Protein AF-A0A835JWF8-F1 (afdb_monomer)

Structure (mmCIF, N/CA/C/O backbone):
data_AF-A0A835JWF8-F1
#
_entry.id   AF-A0A835JWF8-F1
#
loop_
_atom_site.group_PDB
_atom_site.id
_atom_site.type_symbol
_atom_site.label_atom_id
_atom_site.label_alt_id
_atom_site.label_comp_id
_atom_site.label_asym_id
_atom_site.label_entity_id
_atom_site.label_seq_id
_atom_site.pdbx_PDB_ins_code
_atom_site.Cartn_x
_atom_site.Cartn_y
_atom_site.Cartn_z
_atom_site.occupancy
_atom_site.B_iso_or_equiv
_atom_site.auth_seq_id
_atom_site.auth_comp_id
_atom_site.auth_asym_id
_atom_site.auth_atom_id
_atom_site.pdbx_PDB_model_num
ATOM 1 N N . MET A 1 1 ? 38.367 10.074 2.137 1.00 29.95 1 MET A N 1
ATOM 2 C CA . MET A 1 1 ? 37.467 9.895 3.297 1.00 29.95 1 MET A CA 1
ATOM 3 C C . MET A 1 1 ? 36.366 10.947 3.216 1.00 29.95 1 MET A C 1
ATOM 5 O O . MET A 1 1 ? 36.688 12.055 2.801 1.00 29.95 1 MET A O 1
ATOM 9 N N . PRO A 1 2 ? 35.103 10.574 3.481 1.00 38.72 2 PRO A N 1
ATOM 10 C CA . PRO A 1 2 ? 33.897 11.234 2.964 1.00 38.72 2 PRO A CA 1
ATOM 11 C C . PRO A 1 2 ? 33.234 12.157 4.005 1.00 38.72 2 PRO A C 1
ATOM 13 O O . PRO A 1 2 ? 33.677 12.186 5.153 1.00 38.72 2 PRO A O 1
ATOM 16 N N . PRO A 1 3 ? 32.100 12.791 3.661 1.00 43.25 3 PRO A N 1
ATOM 17 C CA . PRO A 1 3 ? 31.024 12.924 4.630 1.00 43.25 3 PRO A CA 1
ATOM 18 C C . PRO A 1 3 ? 29.723 12.290 4.115 1.00 43.25 3 PRO A C 1
ATOM 20 O O . PRO A 1 3 ? 29.164 12.709 3.110 1.00 43.25 3 PRO A O 1
ATOM 23 N N . ASN A 1 4 ? 29.278 11.275 4.859 1.00 33.56 4 ASN A N 1
ATOM 24 C CA . ASN A 1 4 ? 27.891 10.957 5.207 1.00 33.56 4 ASN A CA 1
ATOM 25 C C . ASN A 1 4 ? 26.788 11.254 4.176 1.00 33.56 4 ASN A C 1
ATOM 27 O O . ASN A 1 4 ? 26.134 12.293 4.250 1.00 33.56 4 ASN A O 1
ATOM 31 N N . GLU A 1 5 ? 26.449 10.253 3.362 1.00 34.44 5 GLU A N 1
ATOM 32 C CA . GLU A 1 5 ? 25.063 10.068 2.924 1.00 34.44 5 GLU A CA 1
ATOM 33 C C . GLU A 1 5 ? 24.363 9.122 3.898 1.00 34.44 5 GLU A C 1
ATOM 35 O O . GLU A 1 5 ? 24.629 7.920 3.968 1.00 34.44 5 GLU A O 1
ATOM 40 N N . LEU A 1 6 ? 23.482 9.713 4.699 1.00 33.28 6 LEU A N 1
ATOM 41 C CA . LEU A 1 6 ? 22.541 9.014 5.550 1.00 33.28 6 LEU A CA 1
ATOM 42 C C . LEU A 1 6 ? 21.506 8.350 4.631 1.00 33.28 6 LEU A C 1
ATOM 44 O O . LEU A 1 6 ? 20.519 8.975 4.246 1.00 33.28 6 LEU A O 1
ATOM 48 N N . GLN A 1 7 ? 21.741 7.092 4.254 1.00 35.16 7 GLN A N 1
ATOM 49 C CA . GLN A 1 7 ? 20.680 6.248 3.707 1.00 35.16 7 GLN A CA 1
ATOM 50 C C . GLN A 1 7 ? 19.490 6.309 4.678 1.00 35.16 7 GLN A C 1
ATOM 52 O O . GLN A 1 7 ? 19.710 6.193 5.891 1.00 35.16 7 GLN A O 1
ATOM 57 N N . PRO A 1 8 ? 18.242 6.500 4.213 1.00 34.16 8 PRO A N 1
ATOM 58 C CA . PRO A 1 8 ? 17.097 6.376 5.094 1.00 34.16 8 PRO A CA 1
ATOM 59 C C . PRO A 1 8 ? 17.086 4.943 5.621 1.00 34.16 8 PRO A C 1
ATOM 61 O O . PRO A 1 8 ? 16.804 3.990 4.897 1.00 34.16 8 PRO A O 1
ATOM 64 N N . ALA A 1 9 ? 17.459 4.793 6.891 1.00 34.12 9 ALA A N 1
ATOM 65 C CA . ALA A 1 9 ? 17.313 3.546 7.605 1.00 34.12 9 ALA A CA 1
ATOM 66 C C . ALA A 1 9 ? 15.840 3.144 7.502 1.00 34.12 9 ALA A C 1
ATOM 68 O O . ALA A 1 9 ? 14.952 3.888 7.931 1.00 34.12 9 ALA A O 1
ATOM 69 N N . PHE A 1 10 ? 15.584 1.983 6.899 1.00 38.25 10 PHE A N 1
ATOM 70 C CA . PHE A 1 10 ? 14.299 1.315 7.037 1.00 38.25 10 PHE A CA 1
ATOM 71 C C . PHE A 1 10 ? 13.933 1.296 8.527 1.00 38.25 10 PHE A C 1
ATOM 73 O O . PHE A 1 10 ? 14.810 1.000 9.347 1.00 38.25 10 PHE A O 1
ATOM 80 N N . PRO A 1 11 ? 12.691 1.636 8.913 1.00 37.47 11 PRO A N 1
ATOM 81 C CA . PRO A 1 11 ? 12.300 1.560 10.310 1.00 37.47 11 PRO A CA 1
ATOM 82 C C . PRO A 1 11 ? 12.565 0.136 10.816 1.00 37.47 11 PRO A C 1
ATOM 84 O O . PRO A 1 11 ? 12.061 -0.833 10.255 1.00 37.47 11 PRO A O 1
ATOM 87 N N . ALA A 1 12 ? 13.370 0.018 11.875 1.00 35.94 12 ALA A N 1
ATOM 88 C CA . ALA A 1 12 ? 13.851 -1.248 12.442 1.00 35.94 12 ALA A CA 1
ATOM 89 C C . ALA A 1 12 ? 12.733 -2.198 12.936 1.00 35.94 12 ALA A C 1
ATOM 91 O O . ALA A 1 12 ? 13.009 -3.311 13.373 1.00 35.94 12 ALA A O 1
ATOM 92 N N . PHE A 1 13 ? 11.470 -1.776 12.854 1.00 37.97 13 PHE A N 1
ATOM 93 C CA . PHE A 1 13 ? 10.295 -2.506 13.322 1.00 37.97 13 PHE A CA 1
ATOM 94 C C . PHE A 1 13 ? 9.862 -3.674 12.419 1.00 37.97 13 PHE A C 1
ATOM 96 O O . PHE A 1 13 ? 9.112 -4.526 12.883 1.00 37.97 13 PHE A O 1
ATOM 103 N N . LEU A 1 14 ? 10.362 -3.783 11.181 1.00 39.78 14 LEU A N 1
ATOM 104 C CA . LEU A 1 14 ? 10.015 -4.889 10.269 1.00 39.78 14 LEU A CA 1
ATOM 105 C C . LEU A 1 14 ? 10.756 -6.216 10.559 1.00 39.78 14 LEU A C 1
ATOM 107 O O . LEU A 1 14 ? 10.494 -7.234 9.926 1.00 39.78 14 LEU A O 1
ATOM 111 N N . GLN A 1 15 ? 11.659 -6.258 11.546 1.00 33.19 15 GLN A N 1
ATOM 112 C CA . GLN A 1 15 ? 12.588 -7.386 11.724 1.00 33.19 15 GLN A CA 1
ATOM 113 C C . GLN A 1 15 ? 12.045 -8.606 12.494 1.00 33.19 15 GLN A C 1
ATOM 115 O O . GLN A 1 15 ? 12.753 -9.610 12.607 1.00 33.19 15 GLN A O 1
ATOM 120 N N . HIS A 1 16 ? 10.810 -8.594 13.011 1.00 32.94 16 HIS A N 1
ATOM 121 C CA . HIS A 1 16 ? 10.321 -9.688 13.861 1.00 32.94 16 HIS A CA 1
ATOM 122 C C . HIS A 1 16 ? 8.903 -10.162 13.513 1.00 32.94 16 HIS A C 1
ATOM 124 O O . HIS A 1 16 ? 7.919 -9.548 13.912 1.00 32.94 16 HIS A O 1
ATOM 130 N N . GLY A 1 17 ? 8.790 -11.325 12.852 1.00 33.69 17 GLY A N 1
ATOM 131 C CA . GLY A 1 17 ? 7.521 -12.065 12.811 1.00 33.69 17 GLY A CA 1
ATOM 132 C C . GLY A 1 17 ? 7.315 -13.039 11.650 1.00 33.69 17 GLY A C 1
ATOM 133 O O . GLY A 1 17 ? 6.298 -12.953 10.968 1.00 33.69 17 GLY A O 1
ATOM 134 N N . GLY A 1 18 ? 8.234 -13.982 11.421 1.00 29.81 18 GLY A N 1
ATOM 135 C CA . GLY A 1 18 ? 8.027 -15.072 10.462 1.00 29.81 18 GLY A CA 1
ATOM 136 C C . GLY A 1 18 ? 7.373 -16.298 11.108 1.00 29.81 18 GLY A C 1
ATOM 137 O O . GLY A 1 18 ? 8.030 -17.013 11.857 1.00 29.81 18 GLY A O 1
ATOM 138 N N . VAL A 1 19 ? 6.106 -16.573 10.783 1.00 30.08 19 VAL A N 1
ATOM 139 C CA . VAL A 1 19 ? 5.507 -17.919 10.883 1.00 30.08 19 VAL A CA 1
ATOM 140 C C . VAL A 1 19 ? 5.089 -18.324 9.465 1.00 30.08 19 VAL A C 1
ATOM 142 O O . VAL A 1 19 ? 4.424 -17.527 8.799 1.00 30.08 19 VAL A O 1
ATOM 145 N N . PRO A 1 20 ? 5.469 -19.512 8.965 1.00 27.64 20 PRO A N 1
ATOM 146 C CA . PRO A 1 20 ? 5.113 -19.929 7.616 1.00 27.64 20 PRO A CA 1
ATOM 147 C C . PRO A 1 20 ? 3.639 -20.358 7.569 1.00 27.64 20 PRO A C 1
ATOM 149 O O . PRO A 1 20 ? 3.215 -21.195 8.362 1.00 27.64 20 PRO A O 1
ATOM 152 N N . MET A 1 21 ? 2.860 -19.811 6.630 1.00 30.48 21 MET A N 1
ATOM 153 C CA . MET A 1 21 ? 1.601 -20.428 6.203 1.00 30.48 21 MET A CA 1
ATOM 154 C C . MET A 1 21 ? 1.819 -21.105 4.853 1.00 30.48 21 MET A C 1
ATOM 156 O O . MET A 1 21 ? 1.998 -20.439 3.833 1.00 30.48 21 MET A O 1
ATOM 160 N N . GLU A 1 22 ? 1.802 -22.435 4.863 1.00 25.64 22 GLU A N 1
ATOM 161 C CA . GLU A 1 22 ? 1.598 -23.241 3.666 1.00 25.64 22 GLU A CA 1
ATOM 162 C C . GLU A 1 22 ? 0.177 -23.000 3.145 1.00 25.64 22 GLU A C 1
ATOM 164 O O . GLU A 1 22 ? -0.792 -23.119 3.895 1.00 25.64 22 GLU A O 1
ATOM 169 N N . TYR A 1 23 ? 0.040 -22.690 1.854 1.00 29.47 23 TYR A N 1
ATOM 170 C CA . TYR A 1 23 ? -1.246 -22.768 1.169 1.00 29.47 23 TYR A CA 1
ATOM 171 C C . TYR A 1 23 ? -1.165 -23.686 -0.043 1.00 29.47 23 TYR A C 1
ATOM 173 O O . TYR A 1 23 ? -0.323 -23.548 -0.929 1.00 29.47 23 TYR A O 1
ATOM 181 N N . VAL A 1 24 ? -2.105 -24.625 -0.029 1.00 26.39 24 VAL A N 1
ATOM 182 C CA . VAL A 1 24 ? -2.395 -25.652 -1.021 1.00 26.39 24 VAL A CA 1
ATOM 183 C C . VAL A 1 24 ? -2.847 -25.003 -2.333 1.00 26.39 24 VAL A C 1
ATOM 185 O O . VAL A 1 24 ? -3.824 -24.257 -2.364 1.00 26.39 24 VAL A O 1
ATOM 188 N N . VAL A 1 25 ? -2.152 -25.312 -3.431 1.00 31.05 25 VAL A N 1
ATOM 189 C CA . VAL A 1 25 ? -2.554 -24.935 -4.793 1.00 31.05 25 VAL A CA 1
ATOM 190 C C . VAL A 1 25 ? -3.446 -26.039 -5.360 1.00 31.05 25 VAL A C 1
ATOM 192 O O . VAL A 1 25 ? -2.964 -27.117 -5.700 1.00 31.05 25 VAL A O 1
ATOM 195 N N . ASN A 1 26 ? -4.744 -25.766 -5.501 1.00 26.78 26 ASN A N 1
ATOM 196 C CA . ASN A 1 26 ? -5.644 -26.622 -6.271 1.00 26.78 26 ASN A CA 1
ATOM 197 C C . ASN A 1 26 ? -5.481 -26.323 -7.767 1.00 26.78 26 ASN A C 1
ATOM 199 O O . ASN A 1 26 ? -5.954 -25.302 -8.265 1.00 26.78 26 ASN A O 1
ATOM 203 N N . ALA A 1 27 ? -4.831 -27.234 -8.491 1.00 29.06 27 ALA A N 1
ATOM 204 C CA . ALA A 1 27 ? -4.871 -27.277 -9.947 1.00 29.06 27 ALA A CA 1
ATOM 205 C C . ALA A 1 27 ? -6.124 -28.047 -10.392 1.00 29.06 27 ALA A C 1
ATOM 207 O O . ALA A 1 27 ? -6.276 -29.225 -10.080 1.00 29.06 27 ALA A O 1
ATOM 208 N N . SER A 1 28 ? -7.022 -27.392 -11.129 1.00 29.25 28 SER A N 1
ATOM 209 C CA . SER A 1 28 ? -8.096 -28.060 -11.871 1.00 29.25 28 SER A CA 1
ATOM 210 C C . SER A 1 28 ? -7.814 -27.945 -13.366 1.00 29.25 28 SER A C 1
ATOM 212 O O . SER A 1 28 ? -7.738 -26.857 -13.930 1.00 29.25 28 SER A O 1
ATOM 214 N N . SER A 1 29 ? -7.588 -29.107 -13.969 1.00 35.75 29 SER A N 1
ATOM 215 C CA . SER A 1 29 ? -7.374 -29.372 -15.390 1.00 35.75 29 SER A CA 1
ATOM 216 C C . SER A 1 29 ? -8.647 -29.215 -16.219 1.00 35.75 29 SER A C 1
ATOM 218 O O . SER A 1 29 ? -9.693 -29.625 -15.733 1.00 35.75 29 SER A O 1
ATOM 220 N N . THR A 1 30 ? -8.526 -28.802 -17.489 1.00 31.17 30 THR A N 1
ATOM 221 C CA . THR A 1 30 ? -9.091 -29.498 -18.675 1.00 31.17 30 THR A CA 1
ATOM 222 C C . THR A 1 30 ? -8.772 -28.731 -19.967 1.00 31.17 30 THR A C 1
ATOM 224 O O . THR A 1 30 ? -8.924 -27.515 -19.990 1.00 31.17 30 THR A O 1
ATOM 227 N N . GLY A 1 31 ? -8.437 -29.442 -21.057 1.00 29.53 31 GLY A N 1
ATOM 228 C CA . GLY A 1 31 ? -8.815 -28.992 -22.409 1.00 29.53 31 GLY A CA 1
ATOM 229 C C . GLY A 1 31 ? -7.779 -29.086 -23.537 1.00 29.53 31 GLY A C 1
ATOM 230 O O . GLY A 1 31 ? -7.224 -28.074 -23.932 1.00 29.53 31 GLY A O 1
ATOM 231 N N . ALA A 1 32 ? -7.610 -30.301 -24.069 1.00 29.52 32 ALA A N 1
ATOM 232 C CA . ALA A 1 32 ? -7.463 -30.681 -25.485 1.00 29.52 32 ALA A CA 1
ATOM 233 C C . ALA A 1 32 ? -6.430 -30.002 -26.423 1.00 29.52 32 ALA A C 1
ATOM 235 O O . ALA A 1 32 ? -6.439 -28.811 -26.714 1.00 29.52 32 ALA A O 1
ATOM 236 N N . ARG A 1 33 ? -5.611 -30.876 -27.020 1.00 36.78 33 ARG A N 1
ATOM 237 C CA . ARG A 1 33 ? -4.676 -30.659 -28.130 1.00 36.78 33 ARG A CA 1
ATOM 238 C C . ARG A 1 33 ? -5.409 -30.975 -29.441 1.00 36.78 33 ARG A C 1
ATOM 240 O O . ARG A 1 33 ? -5.872 -32.101 -29.591 1.00 36.78 33 ARG A O 1
ATOM 247 N N . GLN A 1 34 ? -5.468 -30.039 -30.386 1.00 33.12 34 GLN A N 1
ATOM 248 C CA . GLN A 1 34 ? -5.910 -30.304 -31.760 1.00 33.12 34 GLN A CA 1
ATOM 249 C C . GLN A 1 34 ? -4.802 -29.859 -32.722 1.00 33.12 34 GLN A C 1
ATOM 251 O O . GLN A 1 34 ? -4.309 -28.736 -32.637 1.00 33.12 34 GLN A O 1
ATOM 256 N N . VAL A 1 35 ? -4.378 -30.777 -33.587 1.00 35.53 35 VAL A N 1
ATOM 257 C CA . VAL A 1 35 ? -3.406 -30.567 -34.665 1.00 35.53 35 VAL A CA 1
ATOM 258 C C . VAL A 1 35 ? -4.220 -30.347 -35.934 1.00 35.53 35 VAL A C 1
ATOM 260 O O . VAL A 1 35 ? -5.073 -31.180 -36.230 1.00 35.53 35 VAL A O 1
ATOM 263 N N . ASP A 1 36 ? -3.976 -29.260 -36.665 1.00 35.31 36 ASP A N 1
ATOM 264 C CA . ASP A 1 36 ? -4.593 -29.041 -37.975 1.00 35.31 36 ASP A CA 1
ATOM 265 C C . ASP A 1 36 ? -3.534 -28.658 -39.019 1.00 35.31 36 ASP A C 1
ATOM 267 O O . ASP A 1 36 ? -2.626 -27.861 -38.768 1.00 35.31 36 ASP A O 1
ATOM 271 N N . HIS A 1 37 ? -3.634 -29.306 -40.176 1.00 40.00 37 HIS A N 1
ATOM 272 C CA . HIS A 1 37 ? -2.729 -29.252 -41.317 1.00 40.00 37 HIS A CA 1
ATOM 273 C C . HIS A 1 37 ? -3.389 -28.370 -42.387 1.00 40.00 37 HIS A C 1
ATOM 275 O O . HIS A 1 37 ? -4.339 -28.802 -43.034 1.00 40.00 37 HIS A O 1
ATOM 281 N N . GLY A 1 38 ? -2.880 -27.159 -42.649 1.00 33.94 38 GLY A N 1
ATOM 282 C CA . GLY A 1 38 ? -3.418 -26.376 -43.767 1.00 33.94 38 GLY A CA 1
ATOM 283 C C . GLY A 1 38 ? -2.877 -24.959 -43.967 1.00 33.94 38 GLY A C 1
ATOM 284 O O . GLY A 1 38 ? -3.270 -24.040 -43.267 1.00 33.94 38 GLY A O 1
ATOM 285 N N . ARG A 1 39 ? -2.065 -24.808 -45.027 1.00 37.19 39 ARG A N 1
ATOM 286 C CA . ARG A 1 39 ? -1.860 -23.619 -45.889 1.00 37.19 39 ARG A CA 1
ATOM 287 C C . ARG A 1 39 ? -1.353 -22.317 -45.223 1.00 37.19 39 ARG A C 1
ATOM 289 O O . ARG A 1 39 ? -2.112 -21.498 -44.720 1.00 37.19 39 ARG A O 1
ATOM 296 N N . VAL A 1 40 ? -0.044 -22.076 -45.354 1.00 38.00 40 VAL A N 1
ATOM 297 C CA . VAL A 1 40 ? 0.640 -20.825 -44.975 1.00 38.00 40 VAL A CA 1
ATOM 298 C C . VAL A 1 40 ? 0.285 -19.707 -45.968 1.00 38.00 40 VAL A C 1
ATOM 300 O O . VAL A 1 40 ? 0.660 -19.779 -47.135 1.00 38.00 40 VAL A O 1
ATOM 303 N N . ASN A 1 41 ? -0.419 -18.670 -45.507 1.00 38.44 41 ASN A N 1
ATOM 304 C CA . ASN A 1 41 ? -0.590 -17.403 -46.222 1.00 38.44 41 ASN A CA 1
ATOM 305 C C . ASN A 1 41 ? 0.285 -16.339 -45.541 1.00 38.44 41 ASN A C 1
ATOM 307 O O . ASN A 1 41 ? 0.052 -15.966 -44.390 1.00 38.44 41 ASN A O 1
ATOM 311 N N . MET A 1 42 ? 1.338 -15.904 -46.230 1.00 44.41 42 MET A N 1
ATOM 312 C CA . MET A 1 42 ? 2.388 -15.039 -45.697 1.00 44.41 42 MET A CA 1
ATOM 313 C C . MET A 1 42 ? 1.918 -13.579 -45.689 1.00 44.41 42 MET A C 1
ATOM 315 O O . MET A 1 42 ? 2.157 -12.826 -46.628 1.00 44.41 42 MET A O 1
ATOM 319 N N . THR A 1 43 ? 1.239 -13.180 -44.614 1.00 42.44 43 THR A N 1
ATOM 320 C CA . THR A 1 43 ? 1.005 -11.764 -44.301 1.00 42.44 43 THR A CA 1
ATOM 321 C C . THR A 1 43 ? 2.110 -11.324 -43.348 1.00 42.44 43 THR A C 1
ATOM 323 O O . THR A 1 43 ? 2.369 -12.011 -42.362 1.00 42.44 43 THR A O 1
ATOM 326 N N . LEU A 1 44 ? 2.783 -10.211 -43.648 1.00 51.31 44 LEU A N 1
ATOM 327 C CA . LEU A 1 44 ? 3.882 -9.649 -42.859 1.00 51.31 44 LEU A CA 1
ATOM 328 C C . LEU A 1 44 ? 3.354 -9.153 -41.495 1.00 51.31 44 LEU A C 1
ATOM 330 O O . LEU A 1 44 ? 3.154 -7.960 -41.275 1.00 51.31 44 LEU A O 1
ATOM 334 N N . GLN A 1 45 ? 3.065 -10.076 -40.575 1.00 48.00 45 GLN A N 1
ATOM 335 C CA . GLN A 1 45 ? 2.791 -9.747 -39.186 1.00 48.00 45 GLN A CA 1
ATOM 336 C C . GLN A 1 45 ? 4.089 -9.233 -38.581 1.00 48.00 45 GLN A C 1
ATOM 338 O O . GLN A 1 45 ? 5.080 -9.950 -38.460 1.00 48.00 45 GLN A O 1
ATOM 343 N N . LYS A 1 46 ? 4.070 -7.946 -38.240 1.00 47.78 46 LYS A N 1
ATOM 344 C CA . LYS A 1 46 ? 5.072 -7.271 -3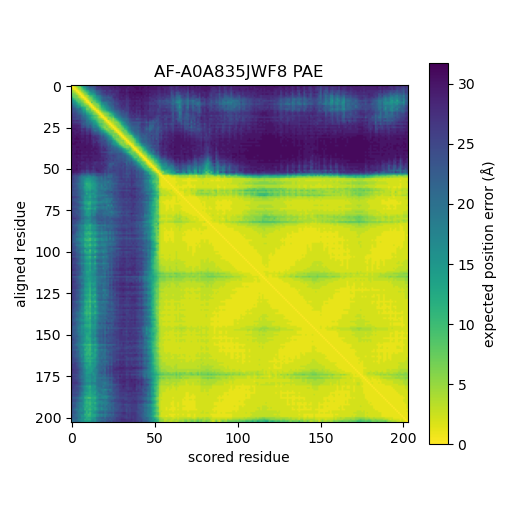7.424 1.00 47.78 46 LYS A CA 1
ATOM 345 C C . LYS A 1 46 ? 5.431 -8.199 -36.260 1.00 47.78 46 LYS A C 1
ATOM 347 O O . LYS A 1 46 ? 4.584 -8.464 -35.409 1.00 47.78 46 LYS A O 1
ATOM 352 N N . LEU A 1 47 ? 6.657 -8.718 -36.259 1.00 38.50 47 LEU A N 1
ATOM 353 C CA . LEU A 1 47 ? 7.183 -9.537 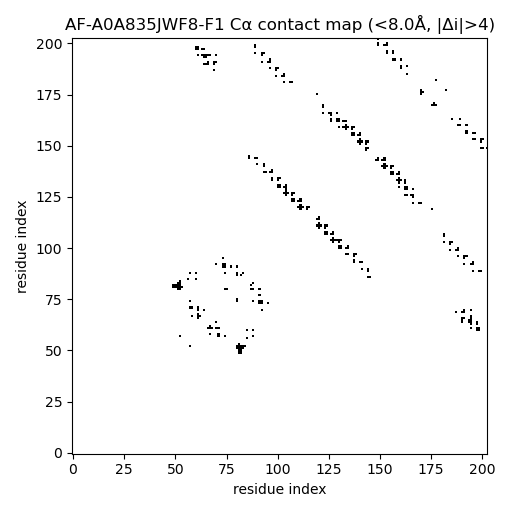-35.176 1.00 38.50 47 LEU A CA 1
ATOM 354 C C . LEU A 1 47 ? 7.342 -8.617 -33.960 1.00 38.50 47 LEU A C 1
ATOM 356 O O . LEU A 1 47 ? 8.384 -8.000 -33.753 1.00 38.50 47 LEU A O 1
ATOM 360 N N . VAL A 1 48 ? 6.268 -8.440 -33.195 1.00 48.47 48 VAL A N 1
ATOM 361 C CA . VAL A 1 48 ? 6.367 -7.847 -31.868 1.00 48.47 48 VAL A CA 1
ATOM 362 C C . VAL A 1 48 ? 7.064 -8.908 -31.039 1.00 48.47 48 VAL A C 1
ATOM 364 O O . VAL A 1 48 ? 6.469 -9.928 -30.694 1.00 48.47 48 VAL A O 1
ATOM 367 N N . ILE A 1 49 ? 8.355 -8.708 -30.778 1.00 42.41 49 ILE A N 1
ATOM 368 C CA . ILE A 1 49 ? 9.045 -9.472 -29.749 1.00 42.41 49 ILE A CA 1
ATOM 369 C C . ILE A 1 49 ? 8.333 -9.103 -28.453 1.00 42.41 49 ILE A C 1
ATOM 371 O O . ILE A 1 49 ? 8.567 -8.042 -27.879 1.00 42.41 49 ILE A O 1
ATOM 375 N N . HIS A 1 50 ? 7.393 -9.951 -28.042 1.00 42.66 50 HIS A N 1
ATOM 376 C CA . HIS A 1 50 ? 6.843 -9.926 -26.705 1.00 42.66 50 HIS A CA 1
ATOM 377 C C . HIS A 1 50 ? 7.987 -10.296 -25.773 1.00 42.66 50 HIS A C 1
ATOM 379 O O . HIS A 1 50 ? 8.215 -11.470 -25.477 1.00 42.66 50 HIS A O 1
ATOM 385 N N . VAL A 1 51 ? 8.741 -9.284 -25.351 1.00 44.81 51 VAL A N 1
ATOM 386 C CA . VAL A 1 51 ? 9.596 -9.398 -24.184 1.00 44.81 51 VAL A CA 1
ATOM 387 C C . VAL A 1 51 ? 8.626 -9.544 -23.027 1.00 44.81 51 VAL A C 1
ATOM 389 O O . VAL A 1 51 ? 8.244 -8.554 -22.412 1.00 44.81 51 VAL A O 1
ATOM 392 N N . LYS A 1 52 ? 8.228 -10.803 -22.758 1.00 49.72 52 LYS A N 1
ATOM 393 C CA . LYS A 1 52 ? 7.854 -11.253 -21.412 1.00 49.72 52 LYS A CA 1
ATOM 394 C C . LYS A 1 52 ? 8.729 -10.443 -20.469 1.00 49.72 52 LYS A C 1
ATOM 396 O O . LYS A 1 52 ? 9.942 -10.471 -20.690 1.00 49.72 52 LYS A O 1
ATOM 401 N N . ALA A 1 53 ? 8.188 -9.722 -19.476 1.00 57.03 53 ALA A N 1
ATOM 402 C CA . ALA A 1 53 ? 9.034 -9.419 -18.330 1.00 57.03 53 ALA A CA 1
ATOM 403 C C . ALA A 1 53 ? 9.642 -10.765 -17.979 1.00 57.03 53 ALA A C 1
ATOM 405 O O . ALA A 1 53 ? 8.905 -11.716 -17.696 1.00 57.03 53 ALA A O 1
ATOM 406 N N . ASP A 1 54 ? 10.944 -10.885 -18.226 1.00 73.94 54 ASP A N 1
ATOM 407 C CA . ASP A 1 54 ? 11.603 -12.164 -18.115 1.00 73.94 54 ASP A CA 1
ATOM 408 C C . ASP A 1 54 ? 11.295 -12.610 -16.685 1.00 73.94 54 ASP A C 1
ATOM 410 O O . ASP A 1 54 ? 11.391 -11.798 -15.759 1.00 73.94 54 ASP A O 1
ATOM 414 N N . ASP A 1 55 ? 10.847 -13.847 -16.471 1.00 82.69 55 ASP A N 1
ATOM 415 C CA . ASP A 1 55 ? 10.640 -14.342 -15.107 1.00 82.69 55 ASP A CA 1
ATOM 416 C C . ASP A 1 55 ? 11.909 -14.079 -14.269 1.00 82.69 55 ASP A C 1
ATOM 418 O O . ASP A 1 55 ? 11.830 -13.848 -13.062 1.00 82.69 55 ASP A O 1
ATOM 422 N N . ASN A 1 56 ? 13.076 -14.019 -14.926 1.00 88.12 56 ASN A N 1
ATOM 423 C CA . ASN A 1 56 ? 14.333 -13.566 -14.346 1.00 88.12 56 ASN A CA 1
ATOM 424 C C . ASN A 1 56 ? 14.345 -12.082 -13.961 1.00 88.12 56 ASN A C 1
ATOM 426 O O . ASN A 1 56 ? 14.848 -11.766 -12.890 1.00 88.12 56 ASN A O 1
ATOM 430 N N . LEU A 1 57 ? 13.802 -11.169 -14.774 1.00 91.56 57 LEU A N 1
ATOM 431 C CA . LEU A 1 57 ? 13.671 -9.752 -14.428 1.00 91.56 57 LEU A CA 1
ATOM 432 C C . LEU A 1 57 ? 12.744 -9.560 -13.222 1.00 91.56 57 LEU A C 1
ATOM 434 O O . LEU A 1 57 ? 13.108 -8.834 -12.301 1.00 91.56 57 LEU A O 1
ATOM 438 N N . ILE A 1 58 ? 11.591 -10.237 -13.188 1.00 93.50 58 ILE A N 1
ATOM 439 C CA . ILE A 1 58 ? 10.663 -10.176 -12.045 1.00 93.50 58 ILE A CA 1
ATOM 440 C C . ILE A 1 58 ? 11.365 -10.671 -10.775 1.00 93.50 58 ILE A C 1
ATOM 442 O O . ILE A 1 58 ? 11.402 -9.965 -9.765 1.00 93.50 58 ILE A O 1
ATOM 446 N N . LYS A 1 59 ? 11.989 -11.856 -10.838 1.00 92.81 59 LYS A N 1
ATOM 447 C CA . LYS A 1 59 ? 12.780 -12.401 -9.725 1.00 92.81 59 LYS A CA 1
ATOM 448 C C . LYS A 1 59 ? 13.890 -11.441 -9.317 1.00 92.81 59 LYS A C 1
ATOM 450 O O . LYS A 1 59 ? 14.071 -11.194 -8.130 1.00 92.81 59 LYS A O 1
ATOM 455 N N . LEU A 1 60 ? 14.609 -10.869 -10.282 1.00 93.38 60 LEU A N 1
ATOM 456 C CA . LEU A 1 60 ? 15.692 -9.926 -10.036 1.00 93.38 60 LEU A CA 1
ATOM 457 C C . LEU A 1 60 ? 15.189 -8.698 -9.280 1.00 93.38 60 LEU A C 1
ATOM 459 O O . LEU A 1 60 ? 15.840 -8.298 -8.318 1.00 93.38 60 LEU A O 1
ATOM 463 N N . GLN A 1 61 ? 14.052 -8.117 -9.668 1.00 94.25 61 GLN A N 1
ATOM 464 C CA . GLN A 1 61 ? 13.479 -6.959 -8.979 1.00 94.25 61 GLN A CA 1
ATOM 465 C C . GLN A 1 61 ? 13.041 -7.308 -7.550 1.00 94.25 61 GLN A C 1
ATOM 467 O O . GLN A 1 61 ? 13.476 -6.645 -6.610 1.00 94.25 61 GLN A O 1
ATOM 472 N N . CYS A 1 62 ? 12.320 -8.413 -7.356 1.00 95.56 62 CYS A N 1
ATOM 473 C CA . CYS A 1 62 ? 11.804 -8.806 -6.041 1.00 95.56 62 CYS A CA 1
ATOM 474 C C . CYS A 1 62 ? 12.843 -9.424 -5.085 1.00 95.56 62 CYS A C 1
ATOM 476 O O . CYS A 1 62 ? 12.584 -9.515 -3.893 1.00 95.56 62 CYS A O 1
ATOM 478 N N . ARG A 1 63 ? 14.020 -9.869 -5.549 1.00 94.06 63 ARG A N 1
ATOM 479 C CA . ARG A 1 63 ? 14.921 -10.712 -4.726 1.00 94.06 63 ARG A CA 1
ATOM 480 C C . ARG A 1 63 ? 15.399 -10.102 -3.400 1.00 94.06 63 ARG A C 1
ATOM 482 O O . ARG A 1 63 ? 15.754 -10.863 -2.513 1.00 94.06 63 ARG A O 1
ATOM 489 N N . ASN A 1 64 ? 15.460 -8.769 -3.290 1.00 88.31 64 ASN A N 1
ATOM 490 C CA . ASN A 1 64 ? 15.934 -8.094 -2.069 1.00 88.31 64 ASN A CA 1
ATOM 491 C C . ASN A 1 64 ? 14.783 -7.583 -1.195 1.00 88.31 64 ASN A C 1
ATOM 493 O O . ASN A 1 64 ? 15.064 -6.904 -0.215 1.00 88.31 64 ASN A O 1
ATOM 497 N N . SER A 1 65 ? 13.524 -7.835 -1.566 1.00 90.88 65 SER A N 1
ATOM 498 C CA . SER A 1 65 ? 12.419 -7.544 -0.656 1.00 90.88 65 SER A CA 1
ATOM 499 C C . SER A 1 65 ? 12.416 -8.554 0.485 1.00 90.88 65 SER A C 1
ATOM 501 O O . SER A 1 65 ? 12.798 -9.705 0.272 1.00 90.88 65 SER A O 1
ATOM 503 N N . GLU A 1 66 ? 11.889 -8.180 1.639 1.00 88.62 66 GLU A N 1
ATOM 504 C CA . GLU A 1 66 ? 11.699 -9.090 2.775 1.00 88.62 66 GLU A CA 1
ATOM 505 C C . GLU A 1 66 ? 10.756 -10.253 2.430 1.00 88.62 66 GLU A C 1
ATOM 507 O O . GLU A 1 66 ? 10.906 -11.363 2.940 1.00 88.62 66 GLU A O 1
ATOM 512 N N . THR A 1 67 ? 9.818 -10.033 1.499 1.00 90.81 67 THR A N 1
ATOM 513 C CA . THR A 1 67 ? 8.852 -11.047 1.046 1.00 90.81 67 THR A CA 1
ATOM 514 C C . THR A 1 67 ? 8.858 -11.233 -0.483 1.00 90.81 67 THR A C 1
ATOM 516 O O . THR A 1 67 ? 7.880 -10.913 -1.169 1.00 90.81 67 THR A O 1
ATOM 519 N N . PRO A 1 68 ? 9.920 -11.830 -1.073 1.00 94.25 68 PRO A N 1
ATOM 520 C CA . PRO A 1 68 ? 10.041 -11.958 -2.530 1.00 94.25 68 PRO A CA 1
ATOM 521 C C . PRO A 1 68 ? 8.857 -12.676 -3.180 1.00 94.25 68 PRO A C 1
ATOM 523 O O . PRO A 1 68 ? 8.428 -12.301 -4.268 1.00 94.25 68 PRO A O 1
ATOM 526 N N . ALA A 1 69 ? 8.295 -13.681 -2.503 1.00 95.38 69 ALA A N 1
ATOM 527 C CA . ALA A 1 69 ? 7.138 -14.425 -2.990 1.00 95.38 69 ALA A CA 1
ATOM 528 C C . ALA A 1 69 ? 5.899 -13.532 -3.172 1.00 95.38 69 ALA A C 1
ATOM 530 O O . ALA A 1 69 ? 5.238 -13.625 -4.205 1.00 95.38 69 ALA A O 1
ATOM 531 N N . LEU A 1 70 ? 5.624 -12.635 -2.220 1.00 94.94 70 LEU A N 1
ATOM 532 C CA . LEU A 1 70 ? 4.484 -11.719 -2.273 1.00 94.94 70 LEU A CA 1
ATOM 533 C C . LEU A 1 70 ? 4.660 -10.676 -3.385 1.00 94.94 70 LEU A C 1
ATOM 535 O O . LEU A 1 70 ? 3.735 -10.433 -4.159 1.00 94.94 70 LEU A O 1
ATOM 539 N N . CYS A 1 71 ? 5.868 -10.123 -3.527 1.00 97.12 71 CYS A N 1
ATOM 540 C CA . CYS A 1 71 ? 6.219 -9.229 -4.633 1.00 97.12 71 CYS A CA 1
ATOM 541 C C . CYS A 1 71 ? 6.007 -9.908 -5.999 1.00 97.12 71 CYS A C 1
ATOM 543 O O . CYS A 1 71 ? 5.322 -9.368 -6.871 1.00 97.12 71 CYS A O 1
ATOM 545 N N . ILE A 1 72 ? 6.522 -11.133 -6.169 1.00 96.44 72 ILE A N 1
ATOM 546 C CA . ILE A 1 72 ? 6.363 -11.912 -7.404 1.00 96.44 72 ILE A CA 1
ATOM 547 C C . ILE A 1 72 ? 4.884 -12.213 -7.668 1.00 96.44 72 ILE A C 1
ATOM 549 O O . ILE A 1 72 ? 4.433 -12.080 -8.804 1.00 96.44 72 ILE A O 1
ATOM 553 N N . GLN A 1 73 ? 4.126 -12.608 -6.644 1.00 96.12 73 GLN A N 1
ATOM 554 C CA . GLN A 1 73 ? 2.700 -12.909 -6.768 1.00 96.12 73 GLN A CA 1
ATOM 555 C C . GLN A 1 73 ? 1.899 -11.679 -7.204 1.00 96.12 73 GLN A C 1
ATOM 557 O O . GLN A 1 73 ? 1.084 -11.784 -8.123 1.00 96.12 73 GLN A O 1
ATOM 562 N N . CYS A 1 74 ? 2.154 -10.521 -6.591 1.00 96.38 74 CYS A N 1
ATOM 563 C CA . CYS A 1 74 ? 1.548 -9.252 -6.989 1.00 96.38 74 CYS A CA 1
ATOM 564 C C . CYS A 1 74 ? 1.812 -8.967 -8.474 1.00 96.38 74 CYS A C 1
ATOM 566 O O . CYS A 1 74 ? 0.870 -8.722 -9.225 1.00 96.38 74 CYS A O 1
ATOM 568 N N . ILE A 1 75 ? 3.067 -9.085 -8.922 1.00 96.38 75 ILE A N 1
ATOM 569 C CA . ILE A 1 75 ? 3.419 -8.813 -10.319 1.00 96.38 75 ILE A CA 1
ATOM 570 C C . ILE A 1 75 ? 2.738 -9.807 -11.258 1.00 96.38 75 ILE A C 1
ATOM 572 O O . ILE A 1 75 ? 2.110 -9.401 -12.226 1.00 96.38 75 ILE A O 1
ATOM 576 N N . LYS A 1 76 ? 2.804 -11.109 -10.967 1.00 94.44 76 LYS A N 1
ATOM 577 C CA . LYS A 1 76 ? 2.223 -12.154 -11.829 1.00 94.44 76 LYS A CA 1
ATOM 578 C C . LYS A 1 76 ? 0.701 -12.105 -11.930 1.00 94.44 76 LYS A C 1
ATOM 580 O O . LYS A 1 76 ? 0.148 -12.674 -12.866 1.00 94.44 76 LYS A O 1
ATOM 585 N N . SER A 1 77 ? 0.038 -11.443 -10.985 1.00 94.25 77 SER A N 1
ATOM 586 C CA . SER A 1 77 ? -1.409 -11.227 -11.023 1.00 94.25 77 SER A CA 1
ATOM 587 C C . SER A 1 77 ? -1.815 -10.121 -12.005 1.00 94.25 77 SER A C 1
ATOM 589 O O . SER A 1 77 ? -2.990 -10.022 -12.353 1.00 94.25 77 SER A O 1
ATOM 591 N N . ASP A 1 78 ? -0.868 -9.297 -12.467 1.00 93.94 78 ASP A N 1
ATOM 592 C CA . ASP A 1 78 ? -1.125 -8.246 -13.448 1.00 93.94 78 ASP A CA 1
ATOM 593 C C . ASP A 1 78 ? -0.989 -8.791 -14.886 1.00 93.94 78 ASP A C 1
ATOM 595 O O . ASP A 1 78 ? 0.067 -9.313 -15.260 1.00 93.94 78 ASP A O 1
ATOM 599 N N . PRO A 1 79 ? -2.023 -8.661 -15.739 1.00 91.56 79 PRO A N 1
ATOM 600 C CA . PRO A 1 79 ? -1.985 -9.174 -17.110 1.00 91.56 79 PRO A CA 1
ATOM 601 C C . PRO A 1 79 ? -0.965 -8.451 -18.006 1.00 91.56 79 PRO A C 1
ATOM 603 O O . PRO A 1 79 ? -0.575 -8.986 -19.043 1.00 91.56 79 PRO A O 1
ATOM 606 N N . GLY A 1 80 ? -0.530 -7.247 -17.628 1.00 89.69 80 GLY A N 1
ATOM 607 C CA . GLY A 1 80 ? 0.517 -6.479 -18.294 1.00 89.69 80 GLY A CA 1
ATOM 608 C C . GLY A 1 80 ? 1.934 -6.853 -17.854 1.00 89.69 80 GLY A C 1
ATOM 609 O O . GLY A 1 80 ? 2.891 -6.418 -18.498 1.00 89.69 80 GLY A O 1
ATOM 610 N N . ALA A 1 81 ? 2.098 -7.686 -16.818 1.00 91.81 81 ALA A N 1
ATOM 611 C CA . ALA A 1 81 ? 3.411 -8.118 -16.346 1.00 91.81 81 ALA A CA 1
ATOM 612 C C . ALA A 1 81 ? 4.295 -8.698 -17.456 1.00 91.81 81 ALA A C 1
ATOM 614 O O . ALA A 1 81 ? 5.452 -8.303 -17.523 1.00 91.81 81 ALA A O 1
ATOM 615 N N . PRO A 1 82 ? 3.805 -9.521 -18.404 1.00 88.81 82 PRO A N 1
ATOM 616 C CA . PRO A 1 82 ? 4.626 -10.008 -19.503 1.00 88.81 82 PRO A CA 1
ATOM 617 C C . PRO A 1 82 ? 5.120 -8.932 -20.477 1.00 88.81 82 PRO A C 1
ATOM 619 O O . PRO A 1 82 ? 5.716 -9.302 -21.461 1.00 88.81 82 PRO A O 1
ATOM 622 N N . GLN A 1 83 ? 4.870 -7.639 -20.316 1.00 88.56 83 GLN A N 1
ATOM 623 C CA . GLN A 1 83 ? 5.521 -6.614 -21.153 1.00 88.56 83 GLN A CA 1
ATOM 624 C C . GLN A 1 83 ? 6.190 -5.532 -20.306 1.00 88.56 83 GLN A C 1
ATOM 626 O O . GLN A 1 83 ? 6.590 -4.490 -20.820 1.00 88.56 83 GLN A O 1
ATOM 631 N N . ALA A 1 84 ? 6.261 -5.745 -18.993 1.00 93.06 84 ALA A N 1
ATOM 632 C CA . ALA A 1 84 ? 6.734 -4.746 -18.062 1.00 93.06 84 ALA A CA 1
ATOM 633 C C . ALA A 1 84 ? 8.268 -4.678 -18.068 1.00 93.06 84 ALA A C 1
ATOM 635 O O . ALA A 1 84 ? 8.958 -5.658 -17.781 1.00 93.06 84 ALA A O 1
ATOM 636 N N . ASP A 1 85 ? 8.805 -3.493 -18.348 1.00 93.75 85 ASP A N 1
ATOM 637 C CA . ASP A 1 85 ? 10.193 -3.168 -18.032 1.00 93.75 85 ASP A CA 1
ATOM 638 C C . ASP A 1 85 ? 10.359 -2.925 -16.516 1.00 93.75 85 ASP A C 1
ATOM 640 O O . ASP A 1 85 ? 9.447 -3.157 -15.718 1.00 93.75 85 ASP A O 1
ATOM 644 N N . LYS A 1 86 ? 11.532 -2.449 -16.080 1.00 95.00 86 LYS A N 1
ATOM 645 C CA . LYS A 1 86 ? 11.777 -2.156 -14.657 1.00 95.00 86 LYS A CA 1
ATOM 646 C C . LYS A 1 86 ? 10.765 -1.150 -14.085 1.00 95.00 86 LYS A C 1
ATOM 648 O O . LYS A 1 86 ? 10.263 -1.356 -12.980 1.00 95.00 86 LYS A O 1
ATOM 653 N N . VAL A 1 87 ? 10.450 -0.088 -14.830 1.00 96.56 87 VAL A N 1
ATOM 654 C CA . VAL A 1 87 ? 9.503 0.962 -14.411 1.00 96.56 87 VAL A CA 1
ATOM 655 C C . VAL A 1 87 ? 8.073 0.418 -14.402 1.00 96.56 87 VAL A C 1
ATOM 657 O O . VAL A 1 87 ? 7.298 0.715 -13.490 1.00 96.56 87 VAL A O 1
ATOM 660 N N . GLY A 1 88 ? 7.727 -0.427 -15.372 1.00 96.88 88 GLY A N 1
ATOM 661 C CA . GLY A 1 88 ? 6.475 -1.168 -15.432 1.00 96.88 88 GLY A CA 1
ATOM 662 C C . GLY A 1 88 ? 6.300 -2.090 -14.228 1.00 96.88 88 GLY A C 1
ATOM 663 O O . GLY A 1 88 ? 5.253 -2.052 -13.589 1.00 96.88 88 GLY A O 1
ATOM 664 N N . ILE A 1 89 ? 7.336 -2.844 -13.850 1.00 96.56 89 ILE A N 1
ATOM 665 C CA . ILE A 1 89 ? 7.326 -3.710 -12.663 1.00 96.56 89 ILE A CA 1
ATOM 666 C C . ILE A 1 89 ? 7.102 -2.887 -11.391 1.00 96.56 89 ILE A C 1
ATOM 668 O O . ILE A 1 89 ? 6.212 -3.215 -10.607 1.00 96.56 89 ILE A O 1
ATOM 672 N N . ALA A 1 90 ? 7.842 -1.787 -11.209 1.00 97.69 90 ALA A N 1
ATOM 673 C CA . ALA A 1 90 ? 7.626 -0.879 -10.082 1.00 97.69 90 ALA A CA 1
ATOM 674 C C . ALA A 1 90 ? 6.178 -0.359 -10.066 1.00 97.69 90 ALA A C 1
ATOM 676 O O . ALA A 1 90 ? 5.498 -0.412 -9.044 1.00 97.69 90 ALA A O 1
ATOM 677 N N . THR A 1 91 ? 5.666 0.065 -11.224 1.00 98.44 91 THR A N 1
ATOM 678 C CA . THR A 1 91 ? 4.289 0.554 -11.380 1.00 98.44 91 THR A CA 1
ATOM 679 C C . THR A 1 91 ? 3.247 -0.501 -10.997 1.00 98.44 91 THR A C 1
ATOM 681 O O . THR A 1 91 ? 2.255 -0.163 -10.348 1.00 98.44 91 THR A O 1
ATOM 684 N N . ILE A 1 92 ? 3.460 -1.771 -11.354 1.00 98.31 92 ILE A N 1
ATOM 685 C CA . ILE A 1 92 ? 2.570 -2.878 -10.983 1.00 98.31 92 ILE A CA 1
ATOM 686 C C . ILE A 1 92 ? 2.537 -3.058 -9.460 1.00 98.31 92 ILE A C 1
ATOM 688 O O . ILE A 1 92 ? 1.452 -3.103 -8.879 1.00 98.31 92 ILE A O 1
ATOM 692 N N . VAL A 1 93 ? 3.693 -3.056 -8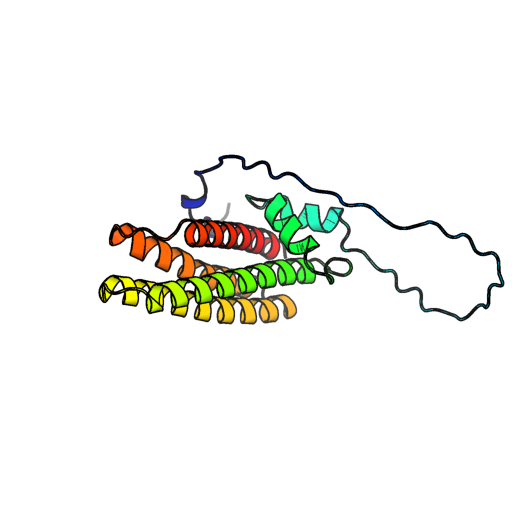.788 1.00 98.19 93 VAL A N 1
ATOM 693 C CA . VAL A 1 93 ? 3.756 -3.162 -7.317 1.00 98.19 93 VAL A CA 1
ATOM 694 C C . VAL A 1 93 ? 3.032 -1.990 -6.639 1.00 98.19 93 VAL A C 1
ATOM 696 O O . VAL A 1 93 ? 2.229 -2.196 -5.726 1.00 98.19 93 VAL A O 1
ATOM 699 N N . ILE A 1 94 ? 3.208 -0.762 -7.141 1.00 98.56 94 ILE A N 1
ATOM 700 C CA . ILE A 1 94 ? 2.457 0.411 -6.661 1.00 98.56 94 ILE A CA 1
ATOM 701 C C . ILE A 1 94 ? 0.944 0.251 -6.879 1.00 98.56 94 ILE A C 1
ATOM 703 O O . ILE A 1 94 ? 0.137 0.680 -6.048 1.00 98.56 94 ILE A O 1
ATOM 707 N N . ASN A 1 95 ? 0.519 -0.386 -7.971 1.00 98.44 95 ASN A N 1
ATOM 708 C CA . ASN A 1 95 ? -0.894 -0.672 -8.211 1.00 98.44 95 ASN A CA 1
ATOM 709 C C . ASN A 1 95 ? -1.454 -1.739 -7.260 1.00 98.44 95 ASN A C 1
ATOM 711 O O . ASN A 1 95 ? -2.593 -1.575 -6.810 1.00 98.44 95 ASN A O 1
ATOM 715 N N . CYS A 1 96 ? -0.672 -2.755 -6.883 1.00 97.88 96 CYS A N 1
ATOM 716 C CA . CYS A 1 96 ? -1.051 -3.684 -5.816 1.00 97.88 96 CYS A CA 1
ATOM 717 C C . CYS A 1 96 ? -1.258 -2.940 -4.494 1.00 97.88 96 CYS A C 1
ATOM 719 O O . CYS A 1 96 ? -2.325 -3.068 -3.894 1.00 97.88 96 CYS A O 1
ATOM 721 N N . LEU A 1 97 ? -0.319 -2.073 -4.090 1.00 98.19 97 LEU A N 1
ATOM 722 C CA . LEU A 1 97 ? -0.476 -1.229 -2.896 1.00 98.19 97 LEU A CA 1
ATOM 723 C C . LEU A 1 97 ? -1.769 -0.408 -2.942 1.00 98.19 97 LEU A C 1
ATOM 725 O O . LEU A 1 97 ? -2.519 -0.359 -1.969 1.00 98.19 97 LEU A O 1
ATOM 729 N N . ARG A 1 98 ? -2.091 0.194 -4.093 1.00 98.50 98 ARG A N 1
ATOM 730 C CA . ARG A 1 98 ? -3.354 0.932 -4.265 1.00 98.50 98 ARG A CA 1
ATOM 731 C C . ARG A 1 98 ? -4.576 0.039 -4.093 1.00 98.50 98 ARG A C 1
ATOM 733 O O . ARG A 1 98 ? -5.590 0.512 -3.586 1.00 98.50 98 ARG A O 1
ATOM 740 N N . SER A 1 99 ? -4.516 -1.205 -4.559 1.00 98.50 99 SER A N 1
ATOM 741 C CA . SER A 1 99 ? -5.593 -2.180 -4.376 1.00 98.50 99 SER A CA 1
ATOM 742 C C . SER A 1 99 ? -5.784 -2.507 -2.894 1.00 98.50 99 SER A C 1
ATOM 744 O O . SER A 1 99 ? -6.876 -2.302 -2.367 1.00 98.50 99 SER A O 1
ATOM 746 N N . HIS A 1 100 ? -4.706 -2.861 -2.192 1.00 98.38 100 HIS A N 1
ATOM 747 C CA . HIS A 1 100 ? -4.736 -3.157 -0.757 1.00 98.38 100 HIS A CA 1
ATOM 748 C C . HIS A 1 100 ? -5.186 -1.948 0.082 1.00 98.38 100 HIS A C 1
ATOM 750 O O . HIS A 1 100 ? -6.047 -2.074 0.949 1.00 98.38 100 HIS A O 1
ATOM 756 N N . SER A 1 101 ? -4.743 -0.729 -0.247 1.00 98.50 101 SER A N 1
ATOM 757 C CA . SER A 1 101 ? -5.270 0.496 0.379 1.00 98.50 101 SER A CA 1
ATOM 758 C C . SER A 1 101 ? -6.782 0.669 0.182 1.00 98.50 101 SER A C 1
ATOM 760 O O . SER A 1 101 ? -7.467 1.131 1.092 1.00 98.50 101 SER A O 1
ATOM 762 N N . ARG A 1 102 ? -7.344 0.307 -0.982 1.00 98.75 102 ARG A N 1
ATOM 763 C CA . ARG A 1 102 ? -8.807 0.349 -1.186 1.00 98.75 102 ARG A CA 1
ATOM 764 C C . ARG A 1 102 ? -9.520 -0.681 -0.323 1.00 98.75 102 ARG A C 1
ATOM 766 O O . ARG A 1 102 ? -10.559 -0.356 0.251 1.00 98.75 102 ARG A O 1
ATOM 773 N N . THR A 1 103 ? -8.971 -1.887 -0.221 1.00 98.56 103 THR A N 1
ATOM 774 C CA . THR A 1 103 ? -9.495 -2.940 0.653 1.00 98.56 103 THR A CA 1
ATOM 775 C C . THR A 1 103 ? -9.495 -2.481 2.108 1.00 98.56 103 THR A C 1
ATOM 777 O O . THR A 1 103 ? -10.538 -2.527 2.760 1.00 98.56 103 THR A O 1
ATOM 780 N N . LEU A 1 104 ? -8.377 -1.938 2.596 1.00 98.62 104 LEU A N 1
ATOM 781 C CA . LEU A 1 104 ? -8.250 -1.388 3.947 1.00 98.62 104 LEU A CA 1
ATOM 782 C C . LEU A 1 104 ? -9.232 -0.241 4.203 1.00 98.62 104 LEU A C 1
ATOM 784 O O . LEU A 1 104 ? -9.939 -0.254 5.214 1.00 98.62 104 LEU A O 1
ATOM 788 N N . ALA A 1 105 ? -9.353 0.707 3.269 1.00 98.69 105 ALA A N 1
ATOM 789 C CA . ALA A 1 105 ? -10.336 1.786 3.355 1.00 98.69 105 ALA A CA 1
ATOM 790 C C . ALA A 1 105 ? -11.774 1.243 3.427 1.00 98.69 105 ALA A C 1
ATOM 792 O O . ALA A 1 105 ? -12.569 1.681 4.259 1.00 98.69 105 ALA A O 1
ATOM 793 N N . SER A 1 106 ? -12.121 0.261 2.590 1.00 98.56 106 SER A N 1
ATOM 794 C CA . SER A 1 106 ? -13.456 -0.346 2.582 1.00 98.56 106 SER A CA 1
ATOM 795 C C . SER A 1 106 ? -13.748 -1.090 3.885 1.00 98.56 106 SER A C 1
ATOM 797 O O . SER A 1 106 ? -14.803 -0.891 4.488 1.00 98.56 106 SER A O 1
ATOM 799 N N . ASN A 1 107 ? -12.805 -1.908 4.352 1.00 98.12 107 ASN A N 1
ATOM 800 C CA . ASN A 1 107 ? -12.955 -2.711 5.562 1.00 98.12 107 ASN A CA 1
ATOM 801 C C . ASN A 1 107 ? -13.110 -1.826 6.800 1.00 98.12 107 ASN A C 1
ATOM 803 O O . ASN A 1 107 ? -14.057 -2.005 7.561 1.00 98.12 107 ASN A O 1
ATOM 807 N N . THR A 1 108 ? -12.252 -0.821 6.964 1.00 97.81 108 THR A N 1
ATOM 808 C CA . THR A 1 108 ? -12.352 0.126 8.087 1.00 97.81 108 THR A CA 1
ATOM 809 C C . THR A 1 108 ? -13.619 0.977 8.025 1.00 97.81 108 THR A C 1
ATOM 811 O O . THR A 1 108 ? -14.248 1.206 9.053 1.00 97.81 108 THR A O 1
ATOM 814 N N . THR A 1 109 ? -14.086 1.358 6.832 1.00 98.50 109 THR A N 1
ATOM 815 C CA . THR A 1 109 ? -15.392 2.027 6.668 1.00 98.50 109 THR A CA 1
ATOM 816 C C . THR A 1 109 ? -16.550 1.142 7.135 1.00 98.50 109 THR A C 1
ATOM 818 O O . THR A 1 109 ? -17.437 1.607 7.849 1.00 98.50 109 THR A O 1
ATOM 821 N N . LYS A 1 110 ? -16.541 -0.145 6.768 1.00 98.31 110 LYS A N 1
ATOM 822 C CA . LYS A 1 110 ? -17.563 -1.109 7.204 1.00 98.31 110 LYS A CA 1
ATOM 823 C C . LYS A 1 110 ? -17.532 -1.318 8.717 1.00 98.31 110 LYS A C 1
ATOM 825 O O . LYS A 1 110 ? -18.596 -1.374 9.325 1.00 98.31 110 LYS A O 1
ATOM 830 N N . LEU A 1 111 ? -16.343 -1.393 9.316 1.00 98.00 111 LEU A N 1
ATOM 831 C CA . LEU A 1 111 ? -16.186 -1.496 10.770 1.00 98.00 111 LEU A CA 1
ATOM 832 C C . LEU A 1 111 ? -16.756 -0.262 11.471 1.00 98.00 111 LEU A C 1
ATOM 834 O O . LEU A 1 111 ? -17.617 -0.407 12.328 1.00 98.00 111 LEU A O 1
ATOM 838 N N . ALA A 1 112 ? -16.401 0.942 11.014 1.00 98.00 112 ALA A N 1
ATOM 839 C CA . ALA A 1 112 ? -16.959 2.184 11.545 1.00 98.00 112 ALA A CA 1
ATOM 840 C C . ALA A 1 112 ? -18.497 2.233 11.489 1.00 98.00 112 ALA A C 1
ATOM 842 O O . ALA A 1 112 ? -19.127 2.746 12.406 1.00 98.00 112 ALA A O 1
ATOM 843 N N . SER A 1 113 ? -19.112 1.719 10.417 1.00 98.19 113 SER A N 1
ATOM 844 C CA . SER A 1 113 ? -20.575 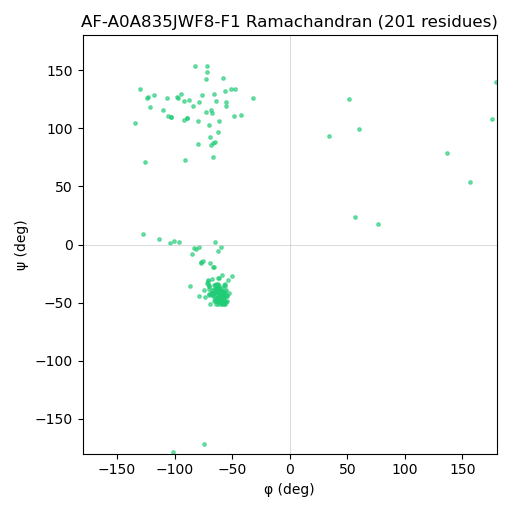1.752 10.249 1.00 98.19 113 SER A CA 1
ATOM 845 C C . SER A 1 113 ? -21.350 0.846 11.211 1.00 98.19 113 SER A C 1
ATOM 847 O O . SER A 1 113 ? -22.560 0.996 11.335 1.00 98.19 113 SER A O 1
ATOM 849 N N . ARG A 1 114 ? -20.663 -0.104 11.851 1.00 97.12 114 ARG A N 1
ATOM 850 C CA . ARG A 1 114 ? -21.245 -1.101 12.761 1.00 97.12 114 ARG A CA 1
ATOM 851 C C . ARG A 1 114 ? -20.773 -0.919 14.202 1.00 97.12 114 ARG A C 1
ATOM 853 O O . ARG A 1 114 ? -21.042 -1.781 15.026 1.00 97.12 114 ARG A O 1
ATOM 860 N N . GLU A 1 115 ? -20.012 0.139 14.462 1.00 97.62 115 GLU A N 1
ATOM 861 C CA . GLU A 1 115 ? -19.394 0.389 15.754 1.00 97.62 115 GLU A CA 1
ATOM 862 C C . GLU A 1 115 ? -20.240 1.364 16.575 1.00 97.62 115 GLU A C 1
ATOM 864 O O . GLU A 1 115 ? -20.560 2.476 16.123 1.00 97.62 115 GLU A O 1
ATOM 869 N N . ASP A 1 116 ? -20.572 0.931 17.788 1.00 97.38 116 ASP A N 1
ATOM 870 C CA . ASP A 1 116 ? -21.391 1.683 18.732 1.00 97.38 116 ASP A CA 1
ATOM 871 C C . ASP A 1 116 ? -20.530 2.639 19.562 1.00 97.38 116 ASP A C 1
ATOM 873 O O . ASP A 1 116 ? -20.950 3.770 19.827 1.00 97.38 116 ASP A O 1
ATOM 877 N N . ASP A 1 117 ? -19.302 2.234 19.915 1.00 97.44 117 ASP A N 1
ATOM 878 C CA . ASP A 1 117 ? -18.369 3.106 20.624 1.00 97.44 117 ASP A CA 1
ATOM 879 C C . ASP A 1 117 ? -17.903 4.242 19.703 1.00 97.44 117 ASP A C 1
ATOM 881 O O . ASP A 1 117 ? -17.234 4.046 18.686 1.00 97.44 117 ASP A O 1
ATOM 885 N N . GLU A 1 118 ? -18.254 5.476 20.063 1.00 97.44 118 GLU A N 1
ATOM 886 C CA . GLU A 1 118 ? -17.984 6.649 19.233 1.00 97.44 118 GLU A CA 1
ATOM 887 C C . GLU A 1 118 ? -16.484 6.893 19.004 1.00 97.44 118 GLU A C 1
ATOM 889 O O . GLU A 1 118 ? -16.085 7.342 17.920 1.00 97.44 118 GLU A O 1
ATOM 894 N N . LYS A 1 119 ? -15.638 6.578 19.991 1.00 97.38 119 LYS A N 1
ATOM 895 C CA . LYS A 1 119 ? -14.190 6.780 19.891 1.00 97.38 119 LYS A CA 1
ATOM 896 C C . LYS A 1 119 ? -13.574 5.740 18.962 1.00 97.38 119 LYS A C 1
ATOM 898 O O . LYS A 1 119 ? -12.816 6.108 18.063 1.00 97.38 119 LYS A O 1
ATOM 903 N N . LEU A 1 120 ? -13.953 4.474 19.111 1.00 97.75 120 LEU A N 1
ATOM 904 C CA . LEU A 1 120 ? -13.503 3.387 18.244 1.00 97.75 120 LEU A CA 1
ATOM 905 C C . LEU A 1 120 ? -14.015 3.573 16.808 1.00 97.75 120 LEU A C 1
ATOM 907 O O . LEU A 1 120 ? -13.253 3.447 15.845 1.00 97.75 120 LEU A O 1
ATOM 911 N N . ARG A 1 121 ? -15.270 4.003 16.640 1.00 98.12 121 ARG A N 1
ATOM 912 C CA . ARG A 1 121 ? -15.826 4.395 15.338 1.00 98.12 121 ARG A CA 1
ATOM 913 C C . ARG A 1 121 ? -15.000 5.501 14.686 1.00 98.12 121 ARG A C 1
ATOM 915 O O . ARG A 1 121 ? -14.666 5.407 13.503 1.00 98.12 121 ARG A O 1
ATOM 922 N N . SER A 1 122 ? -14.644 6.536 15.444 1.00 98.06 122 SER A N 1
ATOM 923 C CA . SER A 1 122 ? -13.821 7.650 14.958 1.00 98.06 122 SER A CA 1
ATOM 924 C C . SER A 1 122 ? -12.406 7.206 14.572 1.00 98.06 122 SER A C 1
ATOM 926 O O . SER A 1 122 ? -11.856 7.697 13.578 1.00 98.06 122 SER A O 1
ATOM 928 N N . ALA A 1 123 ? -11.832 6.239 15.292 1.00 98.19 123 ALA A N 1
ATOM 929 C CA . ALA A 1 123 ? -10.551 5.631 14.944 1.00 98.19 123 ALA A CA 1
ATOM 930 C C . ALA A 1 123 ? -10.632 4.883 13.604 1.00 98.19 123 ALA A C 1
ATOM 932 O O . ALA A 1 123 ? -9.841 5.159 12.698 1.00 98.19 123 ALA A O 1
ATOM 933 N N . TYR A 1 124 ? -11.648 4.034 13.404 1.00 98.56 124 TYR A N 1
ATOM 934 C CA . TYR A 1 124 ? -11.874 3.362 12.118 1.00 98.56 124 TYR A CA 1
ATOM 935 C C . TYR A 1 124 ? -12.075 4.351 10.959 1.00 98.56 124 TYR A C 1
ATOM 937 O O . TYR A 1 124 ? -11.509 4.169 9.878 1.00 98.56 124 TYR A O 1
ATOM 945 N N . GLN A 1 125 ? -12.840 5.427 11.168 1.00 98.50 125 GLN A N 1
ATOM 946 C CA . GLN A 1 125 ? -13.024 6.470 10.153 1.00 98.50 125 GLN A CA 1
ATOM 947 C C . GLN A 1 125 ? -11.718 7.198 9.822 1.00 98.50 125 GLN A C 1
ATOM 949 O O . GLN A 1 125 ? -11.478 7.538 8.660 1.00 98.50 125 GLN A O 1
ATOM 954 N N . SER A 1 126 ? -10.874 7.443 10.823 1.00 98.25 126 SER A N 1
ATOM 955 C CA . SER A 1 126 ? -9.572 8.085 10.633 1.00 98.25 126 SER A CA 1
ATOM 956 C C . SER A 1 126 ? -8.626 7.193 9.834 1.00 98.25 126 SER A C 1
ATOM 958 O O . SER A 1 126 ? -8.039 7.669 8.860 1.00 98.25 126 SER A O 1
ATOM 960 N N . CYS A 1 127 ? -8.576 5.894 10.146 1.00 98.38 127 CYS A N 1
ATOM 961 C CA . CYS A 1 127 ? -7.863 4.902 9.341 1.00 98.38 127 CYS A CA 1
ATOM 962 C C . CYS A 1 127 ? -8.367 4.881 7.892 1.00 98.38 127 CYS A C 1
ATOM 964 O O . CYS A 1 127 ? -7.575 5.031 6.963 1.00 98.38 127 CYS A O 1
ATOM 966 N N . SER A 1 128 ? -9.687 4.790 7.684 1.00 98.62 128 SER A N 1
ATOM 967 C CA . SER A 1 128 ? -10.296 4.799 6.344 1.00 98.62 128 SER A CA 1
ATOM 968 C C . SER A 1 128 ? -9.875 6.031 5.533 1.00 98.62 128 SER A C 1
ATOM 970 O O . SER A 1 128 ? -9.383 5.913 4.406 1.00 98.62 128 SER A O 1
ATOM 972 N N . LYS A 1 129 ? -9.967 7.228 6.130 1.00 98.56 129 LYS A N 1
ATOM 973 C CA . LYS A 1 129 ? -9.507 8.478 5.504 1.00 98.56 129 LYS A CA 1
ATOM 974 C C . LYS A 1 129 ? -8.006 8.452 5.203 1.00 98.56 129 LYS A C 1
ATOM 976 O O . LYS A 1 129 ? -7.597 8.970 4.163 1.00 98.56 129 LYS A O 1
ATOM 981 N N . GLY A 1 130 ? -7.197 7.871 6.089 1.00 98.56 130 GLY A N 1
ATOM 982 C CA . GLY A 1 130 ? -5.763 7.662 5.891 1.00 98.56 130 GLY A CA 1
ATOM 983 C C . GLY A 1 130 ? -5.475 6.816 4.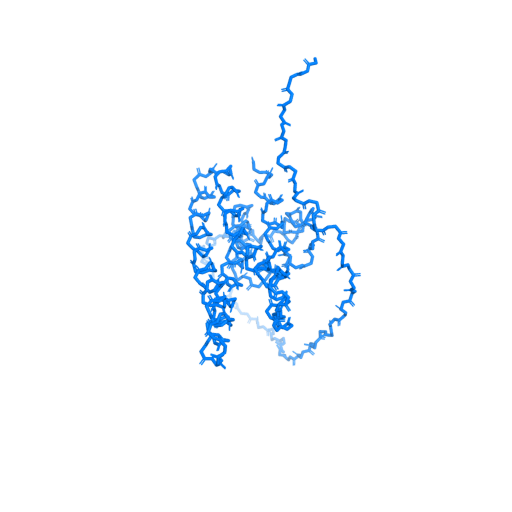653 1.00 98.56 130 GLY A C 1
ATOM 984 O O . GLY A 1 130 ? -4.759 7.263 3.759 1.00 98.56 130 GLY A O 1
ATOM 985 N N . PHE A 1 131 ? -6.122 5.660 4.522 1.00 98.69 131 PHE A N 1
ATOM 986 C CA . PHE A 1 131 ? -5.973 4.792 3.351 1.00 98.69 131 PHE A CA 1
ATOM 987 C C . PHE A 1 131 ? -6.449 5.459 2.052 1.00 98.69 131 PHE A C 1
ATOM 989 O O . PHE A 1 131 ? -5.807 5.332 1.009 1.00 98.69 131 PHE A O 1
ATOM 996 N N . VAL A 1 132 ? -7.513 6.268 2.096 1.00 98.69 132 VAL A N 1
ATOM 997 C CA . VAL A 1 132 ? -7.932 7.075 0.934 1.00 98.69 132 VAL A CA 1
ATOM 998 C C . VAL A 1 132 ? -6.864 8.101 0.536 1.00 98.69 132 VAL A C 1
ATOM 1000 O O . VAL A 1 132 ? -6.640 8.327 -0.657 1.00 98.69 132 VAL A O 1
ATOM 1003 N N . LYS A 1 133 ? -6.172 8.717 1.502 1.00 98.62 133 LYS A N 1
ATOM 1004 C CA . LYS A 1 133 ? -5.024 9.593 1.219 1.00 98.62 133 LYS A CA 1
ATOM 1005 C C . LYS A 1 133 ? -3.850 8.797 0.648 1.00 98.62 133 LYS A C 1
ATOM 1007 O O . LYS A 1 133 ? -3.277 9.241 -0.347 1.00 98.62 133 LYS A O 1
ATOM 1012 N N . ALA A 1 134 ? -3.548 7.617 1.189 1.00 98.62 134 ALA A N 1
ATOM 1013 C CA . ALA A 1 134 ? -2.502 6.730 0.679 1.00 98.62 134 ALA A CA 1
ATOM 1014 C C . ALA A 1 134 ? -2.698 6.406 -0.815 1.00 98.62 134 ALA A C 1
ATOM 1016 O O . ALA A 1 134 ? -1.766 6.556 -1.602 1.00 98.62 134 ALA A O 1
ATOM 1017 N N . ILE A 1 135 ? -3.932 6.119 -1.254 1.00 98.75 135 ILE A N 1
ATOM 1018 C CA . ILE A 1 135 ? -4.255 5.910 -2.681 1.00 98.75 135 ILE A CA 1
ATOM 1019 C C . ILE A 1 135 ? -3.844 7.111 -3.546 1.00 98.75 135 ILE A C 1
ATOM 1021 O O . ILE A 1 135 ? -3.343 6.921 -4.657 1.00 98.75 135 ILE A O 1
ATOM 1025 N N . LYS A 1 136 ? -4.052 8.346 -3.065 1.00 98.38 136 LYS A N 1
ATOM 1026 C CA . LYS A 1 136 ? -3.682 9.571 -3.797 1.00 98.38 136 LYS A CA 1
ATOM 1027 C C . LYS A 1 136 ? -2.166 9.726 -3.909 1.00 98.38 136 LYS A C 1
ATOM 1029 O O . LYS A 1 136 ? -1.679 10.077 -4.982 1.00 98.38 136 LYS A O 1
ATOM 1034 N N . TYR A 1 137 ? -1.427 9.430 -2.839 1.00 98.50 137 TYR A N 1
ATOM 1035 C CA . TYR A 1 137 ? 0.037 9.410 -2.881 1.00 98.50 137 TYR A CA 1
ATOM 1036 C C . TYR A 1 137 ? 0.542 8.369 -3.876 1.00 98.50 137 TYR A C 1
ATOM 1038 O O . TYR A 1 137 ? 1.307 8.712 -4.770 1.00 98.50 137 TYR A O 1
ATOM 1046 N N . LEU A 1 138 ? 0.041 7.136 -3.806 1.00 98.75 138 LEU A N 1
ATOM 1047 C CA . LEU A 1 138 ? 0.448 6.056 -4.707 1.00 98.75 138 LEU A CA 1
ATOM 1048 C C . LEU A 1 138 ? 0.088 6.340 -6.176 1.00 98.75 138 LEU A C 1
ATOM 1050 O O . LEU A 1 138 ? 0.850 6.006 -7.077 1.00 98.75 138 LEU A O 1
ATOM 1054 N N . LEU A 1 139 ? -1.039 7.008 -6.446 1.00 98.25 139 LEU A N 1
ATOM 1055 C CA . LEU A 1 139 ? -1.358 7.510 -7.790 1.00 98.25 139 LEU A CA 1
ATOM 1056 C C . LEU A 1 139 ? -0.293 8.485 -8.303 1.00 98.25 139 LEU A C 1
ATOM 1058 O O . LEU A 1 139 ? 0.126 8.386 -9.454 1.00 98.25 139 LEU A O 1
ATOM 1062 N N . LYS A 1 140 ? 0.162 9.406 -7.448 1.00 98.44 140 LYS A N 1
ATOM 1063 C CA . LYS A 1 140 ? 1.235 10.345 -7.784 1.00 98.44 140 LYS A CA 1
ATOM 1064 C C . LYS A 1 140 ? 2.569 9.626 -8.001 1.00 98.44 140 LYS A C 1
ATOM 1066 O O . LYS A 1 140 ? 3.287 9.993 -8.924 1.00 98.44 140 LYS A O 1
ATOM 1071 N N . VAL A 1 141 ? 2.873 8.591 -7.212 1.00 98.62 141 VAL A N 1
ATOM 1072 C CA . VAL A 1 141 ? 4.074 7.752 -7.390 1.00 98.62 141 VAL A CA 1
ATOM 1073 C C . VAL A 1 141 ? 4.133 7.175 -8.803 1.00 98.62 141 VAL A C 1
ATOM 1075 O O . VAL A 1 141 ? 5.171 7.278 -9.444 1.00 98.62 141 VAL A O 1
ATOM 1078 N N . VAL A 1 142 ? 3.020 6.667 -9.343 1.00 98.38 142 VAL A N 1
ATOM 1079 C CA . VAL A 1 142 ? 2.981 6.162 -10.730 1.00 98.38 142 VAL A CA 1
ATOM 1080 C C . VAL A 1 142 ? 3.390 7.236 -11.746 1.00 98.38 142 VAL A C 1
ATOM 1082 O O . VAL A 1 142 ? 4.112 6.942 -12.695 1.00 98.38 142 VAL A O 1
ATOM 1085 N N . SER A 1 143 ? 2.954 8.485 -11.568 1.00 98.31 143 SER A N 1
ATOM 1086 C CA . SER A 1 143 ? 3.379 9.590 -12.438 1.00 98.31 143 SER A CA 1
ATOM 1087 C C . SER A 1 143 ? 4.860 9.932 -12.268 1.00 98.31 143 SER A C 1
ATOM 1089 O O . SER A 1 143 ? 5.524 10.204 -13.262 1.00 98.31 143 SER A O 1
ATOM 1091 N N . LEU A 1 144 ? 5.376 9.895 -11.037 1.00 98.62 144 LEU A N 1
ATOM 1092 C CA . LEU A 1 144 ? 6.781 10.183 -10.725 1.00 98.62 144 LEU A CA 1
ATOM 1093 C C . LEU A 1 144 ? 7.726 9.136 -11.328 1.00 98.62 144 LEU A C 1
ATOM 1095 O O . LEU A 1 144 ? 8.719 9.503 -11.949 1.00 98.62 144 LEU A O 1
ATOM 1099 N N . LEU A 1 145 ? 7.355 7.854 -11.257 1.00 98.31 145 LEU A N 1
ATOM 1100 C CA . LEU A 1 145 ? 8.079 6.758 -11.908 1.00 98.31 145 LEU A CA 1
ATOM 1101 C C . LEU A 1 145 ? 8.207 6.972 -13.422 1.00 98.31 145 LEU A C 1
ATOM 1103 O O . LEU A 1 145 ? 9.270 6.756 -13.991 1.00 98.31 145 LEU A O 1
ATOM 1107 N N . LYS A 1 146 ? 7.139 7.444 -14.077 1.00 96.88 146 LYS A N 1
ATOM 1108 C CA . LYS A 1 146 ? 7.132 7.681 -15.531 1.00 96.88 146 LYS A CA 1
ATOM 1109 C C . LYS A 1 146 ? 8.045 8.821 -15.971 1.00 96.88 146 LYS A C 1
ATOM 1111 O O . LYS A 1 146 ? 8.519 8.794 -17.101 1.00 96.88 146 LYS A O 1
ATOM 1116 N N . ILE A 1 147 ? 8.252 9.821 -15.117 1.00 97.88 147 ILE A N 1
ATOM 1117 C CA . ILE A 1 147 ? 9.126 10.965 -15.416 1.00 97.88 147 ILE A CA 1
ATOM 1118 C C . ILE A 1 147 ? 10.545 10.785 -14.859 1.00 97.88 147 ILE A C 1
ATOM 1120 O O . ILE A 1 147 ? 11.361 11.689 -14.997 1.00 97.88 147 ILE A O 1
ATOM 1124 N N . GLY A 1 148 ? 10.833 9.638 -14.233 1.00 97.56 148 GLY A N 1
ATOM 1125 C CA . GLY A 1 148 ? 12.148 9.310 -13.681 1.00 97.56 148 GLY A CA 1
ATOM 1126 C C . GLY A 1 148 ? 12.491 9.999 -12.357 1.00 97.56 148 GLY A C 1
ATOM 1127 O O . GLY A 1 148 ? 13.658 10.058 -11.994 1.00 97.56 148 GLY A O 1
ATOM 1128 N N . ASP A 1 149 ? 11.505 10.532 -11.630 1.00 98.31 149 ASP A N 1
ATOM 1129 C CA . ASP A 1 149 ? 11.724 11.185 -10.331 1.00 98.31 149 ASP A CA 1
ATOM 1130 C C . ASP A 1 149 ? 11.596 10.157 -9.192 1.00 98.31 149 ASP A C 1
ATOM 1132 O O . ASP A 1 149 ? 10.582 10.083 -8.485 1.00 98.31 149 ASP A O 1
ATOM 1136 N N . TYR A 1 150 ? 12.607 9.291 -9.082 1.00 97.75 150 TYR A N 1
ATOM 1137 C CA . TYR A 1 150 ? 12.595 8.117 -8.204 1.00 97.75 150 TYR A CA 1
ATOM 1138 C C . TYR A 1 150 ? 12.684 8.477 -6.715 1.00 97.75 150 TYR A C 1
ATOM 1140 O O . TYR A 1 150 ? 11.991 7.867 -5.900 1.00 97.75 150 TYR A O 1
ATOM 1148 N N . ASP A 1 151 ? 13.406 9.542 -6.362 1.00 97.19 151 ASP A N 1
ATOM 1149 C CA . ASP A 1 151 ? 13.467 10.048 -4.985 1.00 97.19 151 ASP A CA 1
ATOM 1150 C C . ASP A 1 151 ? 12.087 10.490 -4.489 1.00 97.19 151 ASP A C 1
ATOM 1152 O O . ASP A 1 151 ? 11.636 10.113 -3.398 1.00 97.19 151 ASP A O 1
ATOM 1156 N N . LYS A 1 152 ? 11.349 11.256 -5.307 1.00 97.75 152 LYS A N 1
ATOM 1157 C CA . LYS A 1 152 ? 9.977 11.633 -4.949 1.00 97.75 152 LYS A CA 1
ATOM 1158 C C . LYS A 1 152 ? 9.025 10.449 -5.033 1.00 97.75 152 LYS A C 1
ATOM 1160 O O . LYS A 1 152 ? 8.058 10.425 -4.268 1.00 97.75 152 LYS A O 1
ATOM 1165 N N . ALA A 1 153 ? 9.256 9.488 -5.929 1.00 98.50 153 ALA A N 1
ATOM 1166 C CA . ALA A 1 153 ? 8.476 8.254 -5.976 1.00 98.50 153 ALA A CA 1
ATOM 1167 C C . ALA A 1 153 ? 8.594 7.498 -4.640 1.00 98.50 153 ALA A C 1
ATOM 1169 O O . ALA A 1 153 ? 7.572 7.213 -4.014 1.00 98.50 153 ALA A O 1
ATOM 1170 N N . ASN A 1 154 ? 9.813 7.301 -4.135 1.00 97.38 154 ASN A N 1
ATOM 1171 C CA . ASN A 1 154 ? 10.076 6.721 -2.817 1.00 97.38 154 ASN A CA 1
ATOM 1172 C C . ASN A 1 154 ? 9.432 7.522 -1.684 1.00 97.38 154 ASN A C 1
ATOM 1174 O O . ASN A 1 154 ? 8.696 6.972 -0.863 1.00 97.38 154 ASN A O 1
ATOM 1178 N N . SER A 1 155 ? 9.622 8.842 -1.664 1.00 97.81 155 SER A N 1
ATOM 1179 C CA . SER A 1 155 ? 8.975 9.713 -0.673 1.00 97.81 155 SER A CA 1
ATOM 1180 C C . SER A 1 155 ? 7.442 9.583 -0.692 1.00 97.81 155 SER A C 1
ATOM 1182 O O . SER A 1 155 ? 6.781 9.610 0.353 1.00 97.81 155 SER A O 1
ATOM 1184 N N . GLY A 1 156 ? 6.857 9.377 -1.875 1.00 98.44 156 GLY A N 1
ATOM 1185 C CA . GLY A 1 156 ? 5.432 9.117 -2.051 1.00 98.44 156 GLY A CA 1
ATOM 1186 C C . GLY A 1 156 ? 4.983 7.768 -1.483 1.00 98.44 156 GLY A C 1
ATOM 1187 O O . GLY A 1 156 ? 3.949 7.727 -0.814 1.00 98.44 156 GLY A O 1
ATOM 1188 N N . VAL A 1 157 ? 5.758 6.693 -1.676 1.00 98.50 157 VAL A N 1
ATOM 1189 C CA . VAL A 1 157 ? 5.493 5.380 -1.051 1.00 98.50 157 VAL A CA 1
ATOM 1190 C C . VAL A 1 157 ? 5.560 5.493 0.471 1.00 98.50 157 VAL A C 1
ATOM 1192 O O . VAL A 1 157 ? 4.629 5.072 1.153 1.00 98.50 157 VAL A O 1
ATOM 1195 N N . MET A 1 158 ? 6.582 6.162 1.008 1.00 97.94 158 MET A N 1
ATOM 1196 C CA . MET A 1 158 ? 6.721 6.414 2.449 1.00 97.94 158 MET 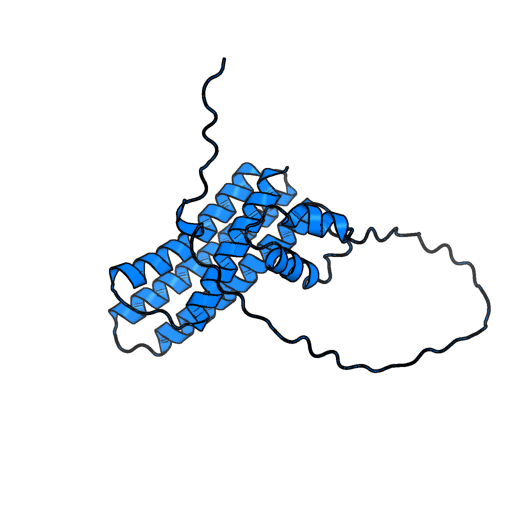A CA 1
ATOM 1197 C C . MET A 1 158 ? 5.551 7.215 3.013 1.00 97.94 158 MET A C 1
ATOM 1199 O O . MET A 1 158 ? 5.016 6.897 4.073 1.00 97.94 158 MET A O 1
ATOM 1203 N N . SER A 1 159 ? 5.109 8.242 2.291 1.00 98.19 159 SER A N 1
ATOM 1204 C CA . SER A 1 159 ? 3.939 9.029 2.685 1.00 98.19 159 SER A CA 1
ATOM 1205 C C . SER A 1 159 ? 2.662 8.187 2.708 1.00 98.19 159 SER A C 1
ATOM 1207 O O . SER A 1 159 ? 1.817 8.390 3.575 1.00 98.19 159 SER A O 1
ATOM 1209 N N . ALA A 1 160 ? 2.523 7.229 1.788 1.00 98.56 160 ALA A N 1
ATOM 1210 C CA . ALA A 1 160 ? 1.407 6.294 1.779 1.00 98.56 160 ALA A CA 1
ATOM 1211 C C . ALA A 1 160 ? 1.483 5.286 2.941 1.00 98.56 160 ALA A C 1
ATOM 1213 O O . ALA A 1 160 ? 0.467 5.049 3.592 1.00 98.56 160 ALA A O 1
ATOM 1214 N N . LEU A 1 161 ? 2.670 4.738 3.227 1.00 98.56 161 LEU A N 1
ATOM 1215 C CA . LEU A 1 161 ? 2.913 3.796 4.326 1.00 98.56 161 LEU A CA 1
ATOM 1216 C C . LEU A 1 161 ? 2.621 4.410 5.699 1.00 98.56 161 LEU A C 1
ATOM 1218 O O . LEU A 1 161 ? 1.972 3.788 6.530 1.00 98.56 161 LEU A O 1
ATOM 1222 N N . LYS A 1 162 ? 2.990 5.677 5.916 1.00 98.25 162 LYS A N 1
ATOM 1223 C CA . LYS A 1 162 ? 2.735 6.384 7.183 1.00 98.25 162 LYS A CA 1
ATOM 1224 C C . LYS A 1 162 ? 1.270 6.370 7.631 1.00 98.25 162 LYS A C 1
ATOM 1226 O O . LYS A 1 162 ? 1.016 6.415 8.830 1.00 98.25 162 LYS A O 1
ATOM 1231 N N . TYR A 1 163 ? 0.308 6.332 6.707 1.00 98.00 163 TYR A N 1
ATOM 1232 C CA . TYR A 1 163 ? -1.111 6.262 7.074 1.00 98.00 163 TYR A CA 1
ATOM 1233 C C . TYR A 1 163 ? -1.521 4.899 7.626 1.00 98.00 163 TYR A C 1
ATOM 1235 O O . TYR A 1 163 ? -2.395 4.840 8.488 1.00 98.00 163 TYR A O 1
ATOM 1243 N N . GLU A 1 164 ? -0.907 3.829 7.130 1.00 97.81 164 GLU A N 1
ATOM 1244 C CA . GLU A 1 164 ? -1.110 2.481 7.645 1.00 97.81 164 GLU A CA 1
ATOM 1245 C C . GLU A 1 164 ? -0.481 2.368 9.044 1.00 97.81 164 GLU A C 1
ATOM 1247 O O . GLU A 1 164 ? -1.205 2.096 10.002 1.00 97.81 164 GLU A O 1
ATOM 1252 N N . LEU A 1 165 ? 0.786 2.768 9.195 1.00 97.25 165 LEU A N 1
ATOM 1253 C CA . LEU A 1 165 ? 1.488 2.765 10.484 1.00 97.25 165 LEU A CA 1
ATOM 1254 C C . LEU A 1 165 ? 0.768 3.609 11.544 1.00 97.25 165 LEU A C 1
ATOM 1256 O O . LEU A 1 165 ? 0.601 3.191 12.686 1.00 97.25 165 LEU A O 1
ATOM 1260 N N . SER A 1 166 ? 0.286 4.797 11.164 1.00 96.94 166 SER A N 1
ATOM 1261 C CA . SER A 1 166 ? -0.492 5.661 12.059 1.00 96.94 166 SER A CA 1
ATOM 1262 C C . SER A 1 166 ? -1.821 5.023 12.473 1.00 96.94 166 SER A C 1
ATOM 1264 O O . SER A 1 166 ? -2.264 5.233 13.604 1.00 96.94 166 SER A O 1
ATOM 1266 N N . CYS A 1 167 ? -2.457 4.249 11.587 1.00 97.44 167 CYS A N 1
ATOM 1267 C CA . CYS A 1 167 ? -3.648 3.485 11.937 1.00 97.44 167 CYS A CA 1
ATOM 1268 C C . CYS A 1 167 ? -3.308 2.402 12.968 1.00 97.44 167 CYS A C 1
ATOM 1270 O O . CYS A 1 167 ? -3.968 2.334 14.002 1.00 97.44 167 CYS A O 1
ATOM 1272 N N . GLY A 1 168 ? -2.254 1.613 12.734 1.00 96.38 168 GLY A N 1
ATOM 1273 C CA . GLY A 1 168 ? -1.795 0.585 13.673 1.00 96.38 168 GLY A CA 1
ATOM 1274 C C . GLY A 1 168 ? -1.476 1.155 15.057 1.00 96.38 168 GLY A C 1
ATOM 1275 O O . GLY A 1 168 ? -2.048 0.705 16.051 1.00 96.38 168 GLY A O 1
ATOM 1276 N N . ALA A 1 169 ? -0.667 2.217 15.104 1.00 96.25 169 ALA A N 1
ATOM 1277 C CA . ALA A 1 169 ? -0.274 2.892 16.341 1.00 96.25 169 ALA A CA 1
ATOM 1278 C C . ALA A 1 169 ? -1.480 3.404 17.145 1.00 96.25 169 ALA A C 1
ATOM 1280 O O . ALA A 1 169 ? -1.553 3.195 18.351 1.00 96.25 169 ALA A O 1
ATOM 1281 N N . THR A 1 170 ? -2.481 3.992 16.476 1.00 95.62 170 THR A N 1
ATOM 1282 C CA . THR A 1 170 ? -3.706 4.476 17.144 1.00 95.62 170 THR A CA 1
ATOM 1283 C C . THR A 1 170 ? -4.415 3.357 17.914 1.00 95.62 170 THR A C 1
ATOM 1285 O O . THR A 1 170 ? -4.898 3.565 19.030 1.00 95.62 170 THR A O 1
ATOM 1288 N N . PHE A 1 171 ? -4.499 2.165 17.317 1.00 96.19 171 PHE A N 1
ATOM 1289 C CA . PHE A 1 171 ? -5.157 1.015 17.933 1.00 96.19 171 PHE A CA 1
ATOM 1290 C C . PHE A 1 171 ? -4.311 0.413 19.055 1.00 96.19 171 PHE A C 1
ATOM 1292 O O . PHE A 1 171 ? -4.861 0.071 20.101 1.00 96.19 171 PHE A O 1
ATOM 1299 N N . GLU A 1 172 ? -2.993 0.347 18.876 1.00 94.56 172 GLU A N 1
ATOM 1300 C CA . GLU A 1 172 ? -2.062 -0.123 19.903 1.00 94.56 172 GLU A CA 1
ATOM 1301 C C . GLU A 1 172 ? -2.078 0.775 21.151 1.00 94.56 172 GLU A C 1
ATOM 1303 O O . GLU A 1 172 ? -2.317 0.285 22.258 1.00 94.56 172 GLU A O 1
ATOM 1308 N N . GLU A 1 173 ? -1.927 2.091 20.978 1.00 94.44 173 GLU A N 1
ATOM 1309 C CA . GLU A 1 173 ? -1.936 3.085 22.063 1.00 94.44 173 GLU A CA 1
ATOM 1310 C C . GLU A 1 173 ? -3.259 3.076 22.840 1.00 94.44 173 GLU A C 1
ATOM 1312 O O . GLU A 1 173 ? -3.279 3.165 24.071 1.00 94.44 173 GLU A O 1
ATOM 1317 N N . SER A 1 174 ? -4.374 2.904 22.124 1.00 93.44 174 SER A N 1
ATOM 1318 C CA . SER A 1 174 ? -5.719 2.836 22.709 1.00 93.44 174 SER A CA 1
ATOM 1319 C C . SER A 1 174 ? -6.065 1.452 23.275 1.00 93.44 174 SER A C 1
ATOM 1321 O O . SER A 1 174 ? -7.138 1.280 23.855 1.00 93.44 174 SER A O 1
ATOM 1323 N N . LYS A 1 175 ? -5.179 0.456 23.115 1.00 94.94 175 LYS A N 1
ATOM 1324 C CA . LYS A 1 175 ? -5.392 -0.963 23.463 1.00 94.94 175 LYS A CA 1
ATOM 1325 C C . LYS A 1 175 ? -6.615 -1.592 22.784 1.00 94.94 175 LYS A C 1
ATOM 1327 O O . LYS A 1 175 ? -7.164 -2.587 23.267 1.00 94.94 175 LYS A O 1
ATOM 1332 N N . TRP A 1 176 ? -7.037 -1.033 21.654 1.00 95.88 176 TRP A N 1
ATOM 1333 C CA . TRP A 1 176 ? -8.068 -1.618 20.811 1.00 95.88 176 TRP A CA 1
ATOM 1334 C C . TRP A 1 176 ? -7.473 -2.682 19.900 1.00 95.88 176 TRP A C 1
ATOM 1336 O O . TRP A 1 176 ? -6.297 -2.658 19.545 1.00 95.88 176 TRP A O 1
ATOM 1346 N N . LYS A 1 177 ? -8.311 -3.636 19.494 1.00 94.62 177 LYS A N 1
ATOM 1347 C CA . LYS A 1 177 ? -7.899 -4.706 18.588 1.00 94.62 177 LYS A CA 1
ATOM 1348 C C . LYS A 1 177 ? -8.491 -4.473 17.212 1.00 94.62 177 LYS A C 1
ATOM 1350 O O . LYS A 1 177 ? -9.706 -4.376 17.064 1.00 94.62 177 LYS A O 1
ATOM 1355 N N . LEU A 1 178 ? -7.625 -4.451 16.207 1.00 95.31 178 LEU A N 1
ATOM 1356 C CA . LEU A 1 178 ? -8.053 -4.563 14.821 1.00 95.31 178 LEU A CA 1
ATOM 1357 C C . LEU A 1 178 ? -8.483 -6.009 14.529 1.00 95.31 178 LEU A C 1
ATOM 1359 O O . LEU A 1 178 ? -7.845 -6.951 15.011 1.00 95.31 178 LEU A O 1
ATOM 1363 N N . PRO A 1 179 ? -9.532 -6.221 13.717 1.00 96.62 179 PRO A N 1
ATOM 1364 C CA . PRO A 1 179 ? -9.878 -7.556 13.246 1.00 96.62 179 PRO A CA 1
ATOM 1365 C C . PRO A 1 179 ? -8.716 -8.203 12.487 1.00 96.62 179 PRO A C 1
ATOM 1367 O O . PRO A 1 179 ? -8.031 -7.538 11.710 1.00 96.62 179 PRO A O 1
ATOM 1370 N N . GLY A 1 180 ? -8.535 -9.519 12.646 1.00 96.38 180 GLY A N 1
ATOM 1371 C CA . GLY A 1 180 ? -7.394 -10.244 12.071 1.00 96.38 180 GLY A CA 1
ATOM 1372 C C . GLY A 1 180 ? -7.246 -10.090 10.553 1.00 96.38 180 GLY A C 1
ATOM 1373 O O . 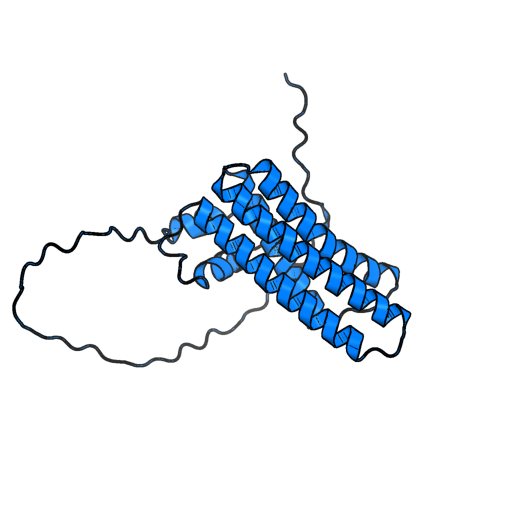GLY A 1 180 ? -6.129 -9.983 10.060 1.00 96.38 180 GLY A O 1
ATOM 1374 N N . LEU A 1 181 ? -8.359 -9.987 9.817 1.00 94.56 181 LEU A N 1
ATOM 1375 C CA . LEU A 1 181 ? -8.336 -9.722 8.374 1.00 94.56 181 LEU A CA 1
ATOM 1376 C C . LEU A 1 181 ? -7.729 -8.350 8.040 1.00 94.56 181 LEU A C 1
ATOM 1378 O O . LEU A 1 181 ? -6.994 -8.232 7.067 1.00 94.56 181 LEU A O 1
ATOM 1382 N N . VAL A 1 182 ? -8.014 -7.320 8.843 1.00 96.75 182 VAL A N 1
ATOM 1383 C CA . VAL A 1 182 ? -7.439 -5.979 8.652 1.00 96.75 182 VAL A CA 1
ATOM 1384 C C . VAL A 1 182 ? -5.952 -5.998 8.980 1.00 96.75 182 VAL A C 1
ATOM 1386 O O . VAL A 1 182 ? -5.163 -5.480 8.202 1.00 96.75 182 VAL A O 1
ATOM 1389 N N . VAL A 1 183 ? -5.562 -6.664 10.071 1.00 97.62 183 VAL A N 1
ATOM 1390 C CA . VAL A 1 183 ? -4.147 -6.832 10.442 1.00 97.62 183 VAL A CA 1
ATOM 1391 C C . VAL A 1 183 ? -3.3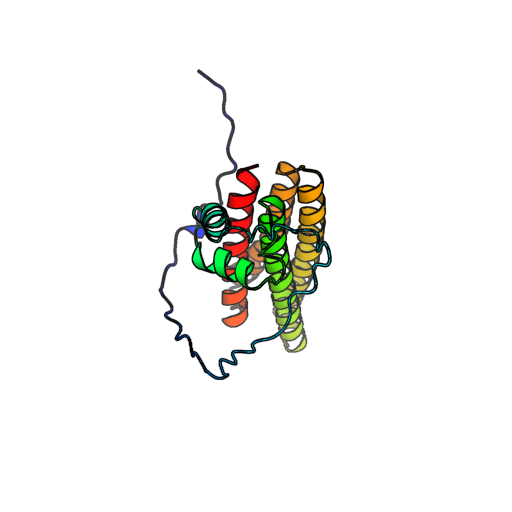68 -7.576 9.354 1.00 97.62 183 VAL A C 1
ATOM 1393 O O . VAL A 1 183 ? -2.258 -7.184 9.012 1.00 97.62 183 VAL A O 1
ATOM 1396 N N . HIS A 1 184 ? -3.939 -8.640 8.787 1.00 96.62 184 HIS A N 1
ATOM 1397 C CA . HIS A 1 184 ? -3.313 -9.374 7.689 1.00 96.62 184 HIS A CA 1
ATOM 1398 C C . HIS A 1 184 ? -3.113 -8.486 6.456 1.00 96.62 184 HIS A C 1
ATOM 1400 O O . HIS A 1 184 ? -2.019 -8.440 5.901 1.00 96.62 184 HIS A O 1
ATOM 1406 N N . GLU A 1 185 ? -4.149 -7.744 6.070 1.00 97.31 185 GLU A N 1
ATOM 1407 C CA . GLU A 1 185 ? -4.100 -6.832 4.929 1.00 97.31 185 GLU A CA 1
ATOM 1408 C C . GLU A 1 185 ? -3.085 -5.692 5.140 1.00 97.31 185 GLU A C 1
ATOM 1410 O O . GLU A 1 185 ? -2.381 -5.313 4.206 1.00 97.31 185 GLU A O 1
ATOM 1415 N N . MET A 1 186 ? -2.960 -5.182 6.370 1.00 97.94 186 MET A N 1
ATOM 1416 C CA . MET A 1 186 ? -1.945 -4.194 6.756 1.00 97.94 186 MET A CA 1
ATOM 1417 C C . MET A 1 186 ? -0.526 -4.751 6.602 1.00 97.94 186 MET A C 1
ATOM 1419 O O . MET A 1 186 ? 0.292 -4.130 5.937 1.00 97.94 186 MET A O 1
ATOM 1423 N N . ARG A 1 187 ? -0.259 -5.975 7.074 1.00 97.12 187 ARG A N 1
ATOM 1424 C CA . ARG A 1 187 ? 1.052 -6.632 6.894 1.00 97.12 187 ARG A CA 1
ATOM 1425 C C . ARG A 1 187 ? 1.408 -6.856 5.427 1.00 97.12 187 ARG A C 1
ATOM 1427 O O . ARG A 1 187 ? 2.551 -6.667 5.026 1.00 97.12 187 ARG A O 1
ATOM 1434 N N . VAL A 1 188 ? 0.434 -7.266 4.613 1.00 96.94 188 VAL A N 1
ATOM 1435 C CA . VAL A 1 188 ? 0.625 -7.401 3.160 1.00 96.94 188 VAL A CA 1
ATOM 1436 C C . VAL A 1 188 ? 0.961 -6.043 2.540 1.00 96.94 188 VAL A C 1
ATOM 1438 O O . VAL A 1 188 ? 1.858 -5.952 1.703 1.00 96.94 188 VAL A O 1
ATOM 1441 N N . TYR A 1 189 ? 0.274 -4.984 2.970 1.00 98.12 189 TYR A N 1
ATOM 1442 C CA . TYR A 1 189 ? 0.533 -3.622 2.519 1.00 98.12 189 TYR A CA 1
ATOM 1443 C C . TYR A 1 189 ? 1.940 -3.135 2.911 1.00 98.12 189 TYR A C 1
ATOM 1445 O O . TYR A 1 189 ? 2.663 -2.654 2.042 1.00 98.12 189 TYR A O 1
ATOM 1453 N N . GLU A 1 190 ? 2.369 -3.323 4.161 1.00 97.62 190 GLU A N 1
ATOM 1454 C CA . GLU A 1 190 ? 3.729 -3.004 4.627 1.00 97.62 190 GLU A CA 1
ATOM 1455 C C . GLU A 1 190 ? 4.800 -3.744 3.814 1.00 97.62 190 GLU A C 1
ATOM 1457 O O . GLU A 1 190 ? 5.738 -3.133 3.298 1.00 97.62 190 GLU A O 1
ATOM 1462 N N . ALA A 1 191 ? 4.624 -5.053 3.629 1.00 96.69 191 ALA A N 1
ATOM 1463 C CA . ALA A 1 191 ? 5.561 -5.902 2.906 1.00 96.69 191 ALA A CA 1
ATOM 1464 C C . ALA A 1 191 ? 5.680 -5.515 1.418 1.00 96.69 191 ALA A C 1
ATOM 1466 O O . ALA A 1 191 ? 6.772 -5.507 0.846 1.00 96.69 191 ALA A O 1
ATOM 1467 N N . LEU A 1 192 ? 4.569 -5.134 0.780 1.00 97.75 192 LEU A N 1
ATOM 1468 C CA . LEU A 1 192 ? 4.589 -4.591 -0.579 1.00 97.75 192 LEU A CA 1
ATOM 1469 C C . LEU A 1 192 ? 5.191 -3.179 -0.639 1.00 97.75 192 LEU A C 1
ATOM 1471 O O . LEU A 1 192 ? 5.789 -2.824 -1.655 1.00 97.75 192 LEU A O 1
ATOM 1475 N N . SER A 1 193 ? 5.056 -2.369 0.416 1.00 98.38 193 SER A N 1
ATOM 1476 C CA . SER A 1 193 ? 5.710 -1.060 0.512 1.00 98.38 193 SER A CA 1
ATOM 1477 C C . SER A 1 193 ? 7.225 -1.216 0.603 1.00 98.38 193 SER A C 1
ATOM 1479 O O . SER A 1 193 ? 7.938 -0.525 -0.121 1.00 98.38 193 SER A O 1
ATOM 1481 N N . GLU A 1 194 ? 7.710 -2.164 1.407 1.00 97.19 194 GLU A N 1
ATOM 1482 C CA . GLU A 1 194 ? 9.122 -2.558 1.466 1.00 97.19 194 GLU A CA 1
ATOM 1483 C C . GLU A 1 194 ? 9.631 -2.983 0.084 1.00 97.19 194 GLU A C 1
ATOM 1485 O O . GLU A 1 194 ? 10.596 -2.405 -0.423 1.00 97.19 194 GLU A O 1
ATOM 1490 N N . ALA A 1 195 ? 8.917 -3.892 -0.586 1.00 97.19 195 ALA A N 1
ATOM 1491 C CA . ALA A 1 195 ? 9.283 -4.328 -1.927 1.00 97.19 195 ALA A CA 1
ATOM 1492 C C . ALA A 1 195 ? 9.330 -3.157 -2.924 1.00 97.19 195 ALA A C 1
ATOM 1494 O O . ALA A 1 195 ? 10.251 -3.077 -3.739 1.00 97.19 195 ALA A O 1
ATOM 1495 N N . ALA A 1 196 ? 8.372 -2.227 -2.850 1.00 97.94 196 ALA A N 1
ATOM 1496 C CA . ALA A 1 196 ? 8.352 -1.039 -3.696 1.00 97.94 196 ALA A CA 1
ATOM 1497 C C . ALA A 1 196 ? 9.596 -0.163 -3.484 1.00 97.94 196 ALA A C 1
ATOM 1499 O O . ALA A 1 196 ? 10.236 0.192 -4.471 1.00 97.94 196 ALA A O 1
ATOM 1500 N N . PHE A 1 197 ? 9.987 0.122 -2.237 1.00 96.06 197 PHE A N 1
ATOM 1501 C CA . PHE A 1 197 ? 11.223 0.859 -1.943 1.00 96.06 197 PHE A CA 1
ATOM 1502 C C . PHE A 1 197 ? 12.446 0.174 -2.554 1.00 96.06 197 PHE A C 1
ATOM 1504 O O . PHE A 1 197 ? 13.206 0.796 -3.289 1.00 96.06 197 PHE A O 1
ATOM 1511 N N . ARG A 1 198 ? 12.600 -1.141 -2.342 1.00 95.44 198 ARG A N 1
ATOM 1512 C CA . ARG A 1 198 ? 13.751 -1.900 -2.864 1.00 95.44 198 ARG A CA 1
ATOM 1513 C C . ARG A 1 198 ? 13.842 -1.923 -4.379 1.00 95.44 198 ARG A C 1
ATOM 1515 O O . ARG A 1 198 ? 14.939 -2.118 -4.904 1.00 95.44 198 ARG A O 1
ATOM 1522 N N . ILE A 1 199 ? 12.711 -1.830 -5.072 1.00 96.00 199 ILE A N 1
ATOM 1523 C CA . ILE A 1 199 ? 12.670 -1.762 -6.533 1.00 96.00 199 ILE A CA 1
ATOM 1524 C C . ILE A 1 199 ? 13.019 -0.346 -6.994 1.00 96.00 199 ILE A C 1
ATOM 1526 O O . ILE A 1 199 ? 13.809 -0.198 -7.924 1.00 96.00 199 ILE A O 1
ATOM 1530 N N . ILE A 1 200 ? 12.455 0.678 -6.349 1.00 96.69 200 ILE A N 1
ATOM 1531 C CA . ILE A 1 200 ? 12.647 2.082 -6.731 1.00 96.69 200 ILE A CA 1
ATOM 1532 C C . ILE A 1 200 ? 14.075 2.564 -6.424 1.00 96.69 200 ILE A C 1
ATOM 1534 O O . ILE A 1 200 ? 14.656 3.257 -7.249 1.00 96.69 200 ILE A O 1
ATOM 1538 N N . ASP A 1 201 ? 14.694 2.113 -5.330 1.00 92.31 201 ASP A N 1
ATOM 1539 C CA . ASP A 1 201 ? 16.086 2.434 -4.952 1.00 92.31 201 ASP A CA 1
ATOM 1540 C C . ASP A 1 201 ? 17.152 1.944 -5.956 1.00 92.31 201 ASP A C 1
ATOM 1542 O O . ASP A 1 201 ? 18.346 2.166 -5.765 1.00 92.31 201 ASP A O 1
ATOM 1546 N N . ARG A 1 202 ? 16.758 1.199 -6.995 1.00 89.94 202 ARG A N 1
ATOM 1547 C CA . ARG A 1 20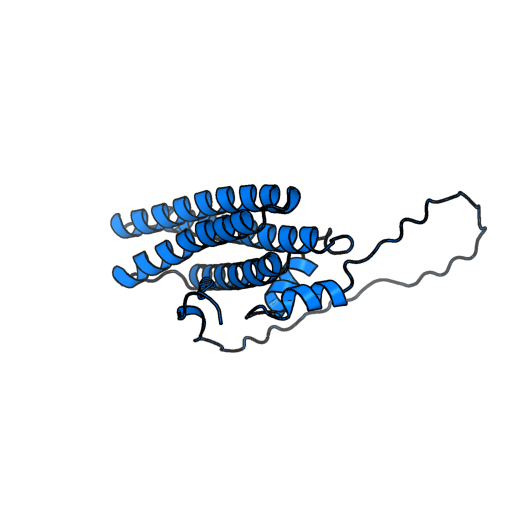2 ? 17.678 0.614 -7.986 1.00 89.94 202 ARG A CA 1
ATOM 1548 C C . ARG A 1 202 ? 17.700 1.346 -9.322 1.00 89.94 202 ARG A C 1
ATOM 1550 O O . ARG A 1 202 ? 18.352 0.849 -10.250 1.00 89.94 202 ARG A O 1
ATOM 1557 N N . PHE A 1 203 ? 16.929 2.418 -9.451 1.00 88.12 203 PHE A N 1
ATOM 1558 C CA . PHE A 1 203 ? 17.006 3.309 -10.600 1.00 88.12 203 PHE A CA 1
ATOM 1559 C C . PHE A 1 203 ? 18.085 4.362 -10.376 1.00 88.12 203 PHE A C 1
ATOM 1561 O O . PHE A 1 203 ? 18.792 4.644 -11.368 1.00 88.12 203 PHE A O 1
#

Solvent-accessible surface area (backbone atoms only — not comparable to full-atom values): 11868 Å² total; per-residue (Å²): 140,86,83,85,82,82,70,82,73,72,73,80,77,80,79,75,84,91,75,90,78,89,77,86,81,85,83,82,87,86,84,87,89,82,89,83,89,80,83,93,77,92,68,91,69,78,81,72,79,75,54,43,33,42,71,63,54,52,48,63,52,24,64,80,23,96,47,34,68,60,48,46,49,54,35,71,71,40,90,62,39,48,62,28,52,74,65,45,50,49,42,44,43,43,50,47,46,40,51,48,28,48,50,50,21,52,52,27,43,55,50,26,76,73,44,82,53,65,68,62,19,49,50,26,45,50,33,16,54,27,25,56,48,20,36,55,32,36,55,48,21,50,57,27,53,75,74,66,40,42,71,60,21,44,52,22,50,52,59,23,47,49,31,54,53,52,37,53,49,55,30,58,78,69,71,49,82,75,56,67,70,58,53,51,50,49,51,53,40,53,48,47,50,49,30,42,44,56,42,49,77,70,115

Mean predicted aligned error: 11.95 Å

Nearest PDB structures (foldseek):
  1xg2-assembly1_B  TM=9.210E-01  e=9.251E-08  Actinidia chinensis
  1x91-assembly1_A  TM=8.356E-01  e=1.392E-04  Arabidopsis thaliana
  1x8z-assembly1_A-2  TM=7.179E-01  e=1.265E-04  Arabidopsis thaliana
  1x8z-assembly3_A  TM=7.179E-01  e=1.265E-04  Arabidopsis thaliana
  1x8z-assembly2_C  TM=6.988E-01  e=7.506E-04  Arabidopsis thaliana

Foldseek 3Di:
DDDDDPDPPDPPVVPDDDDDDDDDDDDDDDDDDDDDDDDDDDDPDDPPPQQQCPLVVLLVLLVPFPCSPLLSVQLVVDPCNSNADLLRSLLSLLVVLLVLLQVLLVVLQVVLVPDPPPVSSVLSNQLNVLSVVLNVLSVVLNVCSVVVVLVSNLVSLVSSLVSLVVSVVVCVVVVHDDPPVSVVSSVSSVSSSRSSNSSSVVD

Secondary structure (DSSP, 8-state):
--------PPPGGGGS--------------------------------------HHHHHHHHTTSS-HHHHHHHHHTSTTGGG--HHHHHHHHHHHHHHHHHHHHHHHHHHHHT--SHHHHHHHHHHHHHHHHHHHHHHHHHHHHHTT-HHHHHHHHHHHHHHHHHHHHHHHHTT----HHHHHHHHHHHHHHHHHHHHHTT-

Radius of gyration: 21.18 Å; Cα contacts (8 Å, |Δi|>4): 202; chains: 1; bounding box: 59×44×70 Å

Sequence (203 aa):
MPPNELQPAFPAFLQHGGVPMEYVVNASSTGARQVDHGRVNMTLQKLVIHVKADDNLIKLQCRNSETPALCIQCIKSDPGAPQADKVGIATIVINCLRSHSRTLASNTTKLASREDDEKLRSAYQSCSKGFVKAIKYLLKVVSLLKIGDYDKANSGVMSALKYELSCGATFEESKWKLPGLVVHEMRVYEALSEAAFRIIDRF

InterPro domains:
  IPR006501 Pectinesterase inhibitor domain [PF04043] (56-186)
  IPR006501 Pectinesterase inhibitor domain [SM00856] (53-192)
  IPR006501 Pectinesterase inhibitor domain [TIGR01614] (51-199)
  IPR034086 Pectinesterase inhibitor, plant [cd15797] (54-203)
  IPR035513 Invertase/pectin methylesterase inhibitor domain superfamily [G3DSA:1.20.140.40] (53-203)
  IPR035513 Invertase/pectin methylesterase inhibitor domain superfamily [SSF101148] (55-202)
  IPR052421 Plant Cell Wall Enzyme Inhibitor [PTHR36710] (43-175)

Organism: NCBI:txid1413687

pLDDT: mean 80.65, std 26.65, range [25.64, 98.75]